Protein AF-A0A968SNF0-F1 (afdb_monomer)

Nearest PDB structures (foldseek):
  5fsh-assembly1_B  TM=5.916E-01  e=7.389E-05  Thermus thermophilus HB8
  8pe3-assembly1_A  TM=7.218E-01  e=6.470E-02  Streptococcus thermophilus
  8pe3-assembly1_B  TM=7.303E-01  e=1.126E-01  Streptococcus thermophilus
  5yjc-assembly1_B  TM=6.089E-01  e=1.454E-01  Staphylococcus epidermidis RP62A

Radius of gyration: 22.67 Å; Cα contacts (8 Å, |Δi|>4): 352; chains: 1; bounding box: 52×37×85 Å

Foldseek 3Di:
DDPPDPCLVVVLCCCVVPVLLVCLLLLNLVSNLVSLVVNQVDPDDDPVSNVLSVLSNLQSQLSVCLLVPVLVSNLVSLVVLCVAPVSVLQNLLSLQLLVLVCLQDVPRDNPSHDHALSLSVLVSLLLSLVSCVSVVVNLSSLVSLQVSLQVLLQSLCCVPQVAHQFAGDLVSADPVCSVVQCVCQDPVRGGHADNLRSLVSQLVDPPRPLNVLCVVQVVLQVVLVVLNCCPPVHPHPDRRGSCNCPVRSCVRRVVSSVVVCCVSQPPVRDDPNDRRDSGSVSSVD

Solvent-accessible surface area (backbone atoms only — not comparable to full-atom values): 15678 Å² total; per-residue (Å²): 134,83,80,76,72,75,62,62,58,60,52,51,48,46,40,63,74,47,53,36,40,59,32,26,55,59,70,32,26,64,60,34,44,58,55,46,54,58,58,68,70,47,86,71,69,54,75,66,54,52,50,53,52,49,52,52,42,36,47,32,50,11,50,39,31,40,78,72,70,35,56,65,62,13,44,69,43,39,58,87,47,46,85,31,57,61,46,33,55,50,49,58,48,50,22,17,25,37,28,26,44,30,77,75,35,87,85,50,90,33,86,82,29,36,94,66,93,47,53,42,46,34,52,52,33,42,50,52,15,49,53,27,43,75,64,69,38,32,58,62,12,51,54,30,43,52,50,24,57,40,45,48,43,44,45,50,36,32,76,76,60,69,37,42,45,78,47,46,58,58,83,70,44,59,80,88,50,33,79,74,50,60,80,54,44,43,99,89,70,37,28,64,48,56,60,71,54,43,47,54,54,35,55,69,43,85,88,36,67,63,14,54,54,42,68,78,40,44,70,60,53,60,58,56,47,51,64,52,43,39,12,61,95,61,75,38,75,45,80,57,47,68,61,56,40,65,69,42,42,41,66,41,55,53,44,49,51,52,53,43,50,41,71,74,56,33,85,89,66,57,75,81,80,76,70,82,78,40,54,70,74,60,74,80,88

Secondary structure (DSSP, 8-state):
------SHHHHHHHIIIIIHHHHHHTT-HHHHHHHHHHHHH---S-HHHHHHHHHHHHHHHHHHHHHTT-HHHHHHHHGGGTTSHHHHHHHHHHHHHHHHHHHH-TTS--TT-----S-HHHHHHHHHHHHHHHTT-HHHHHHHHHHHHHHHHHHHHHHHH---TTS--GGGS-TTTHHHHGGG--TTS-----HHHHHHHHTTSTT-HHHHHHHHHHHHHHHHHHHHHTSTTTTS-PPPPHHIIIIIIIIIIIHHHHHHHHHHH-TTT----PPPPS-GGGGG-

Sequence (285 aa):
MTEQASVAPVVMQRVMEQDIPAVVADYNYTAALQKLRQLRVSQDGSPEMRNKIRQIFDLCSAFDAWDRFDHLEAWEALRPWMKIGLVSSLGRFLKRVINSRGLLDSTFESAEGSKGHGYEIVQDLLLNAQRRAHQQRYDDAVGRAYRALELLAQVRLNQRYGIKTGDVDIALLPETLRPQYEPHRSPNGKIELPLLRSYQLLTQFEGDPLGQLFQSRESLIKNSLQIRNASLFAHGFRPISRPDFEQTIETTWIRFIQDALTELVGSSQAPEAPQLPTQPDEWFL

pLDDT: mean 92.61, std 9.87, range [38.69, 98.62]

Structure (mmCIF, N/CA/C/O backbone):
data_AF-A0A968SNF0-F1
#
_entry.id   AF-A0A968SNF0-F1
#
loop_
_atom_site.group_PDB
_atom_site.id
_atom_site.type_symbol
_atom_site.label_atom_id
_atom_site.label_alt_id
_atom_site.label_comp_id
_atom_site.label_asym_id
_atom_site.label_entity_id
_atom_site.label_seq_id
_atom_site.pdbx_PDB_ins_code
_atom_site.Cartn_x
_atom_site.Cartn_y
_atom_site.Cartn_z
_atom_site.occupancy
_atom_site.B_iso_or_equiv
_atom_site.auth_seq_id
_atom_site.auth_comp_id
_atom_site.auth_asym_id
_atom_site.auth_atom_id
_atom_site.pdbx_PDB_model_num
ATOM 1 N N . MET A 1 1 ? 25.807 -3.522 -54.969 1.00 38.69 1 MET A N 1
ATOM 2 C CA . MET A 1 1 ? 24.954 -4.256 -54.016 1.00 38.69 1 MET A CA 1
ATOM 3 C C . MET A 1 1 ? 24.973 -3.470 -52.725 1.00 38.69 1 MET A C 1
ATOM 5 O O . MET A 1 1 ? 26.013 -3.400 -52.091 1.00 38.69 1 MET A O 1
ATOM 9 N N . THR A 1 2 ? 23.892 -2.765 -52.423 1.00 40.34 2 THR A N 1
ATOM 10 C CA . THR A 1 2 ? 23.711 -2.066 -51.150 1.00 40.34 2 THR A CA 1
ATOM 11 C C . THR A 1 2 ? 23.423 -3.128 -50.095 1.00 40.34 2 THR A C 1
ATOM 13 O O . THR A 1 2 ? 22.387 -3.785 -50.166 1.00 40.34 2 THR A O 1
ATOM 16 N N . GLU A 1 3 ? 24.354 -3.347 -49.164 1.00 44.06 3 GLU A N 1
ATOM 17 C CA . GLU A 1 3 ? 24.076 -4.091 -47.935 1.00 44.06 3 GLU A CA 1
ATOM 18 C C . GLU A 1 3 ? 22.897 -3.405 -47.238 1.00 44.06 3 GLU A C 1
ATOM 20 O O . GLU A 1 3 ? 23.017 -2.288 -46.735 1.00 44.06 3 GLU A O 1
ATOM 25 N N . GLN A 1 4 ? 21.728 -4.046 -47.244 1.00 44.34 4 GLN A N 1
ATOM 26 C CA . GLN A 1 4 ? 20.679 -3.695 -46.300 1.00 44.34 4 GLN A CA 1
ATOM 27 C C . GLN A 1 4 ? 21.207 -4.068 -44.918 1.00 44.34 4 GLN A C 1
ATOM 29 O O . GLN A 1 4 ? 21.199 -5.238 -44.537 1.00 44.34 4 GLN A O 1
ATOM 34 N N . ALA A 1 5 ? 21.709 -3.074 -44.186 1.00 52.94 5 ALA A N 1
ATOM 35 C CA . ALA A 1 5 ? 21.996 -3.227 -42.771 1.00 52.94 5 ALA A CA 1
ATOM 36 C C . ALA A 1 5 ? 20.736 -3.781 -42.087 1.00 52.94 5 ALA A C 1
ATOM 38 O O . ALA A 1 5 ? 19.642 -3.234 -42.258 1.00 52.94 5 ALA A O 1
ATOM 39 N N . SER A 1 6 ? 20.880 -4.889 -41.355 1.00 62.62 6 SER A N 1
ATOM 40 C CA . SER A 1 6 ? 19.782 -5.442 -40.562 1.00 62.62 6 SER A CA 1
ATOM 41 C C . SER A 1 6 ? 19.239 -4.337 -39.656 1.00 62.62 6 SER A C 1
ATOM 43 O O . SER A 1 6 ? 19.993 -3.700 -38.926 1.00 62.62 6 SER A O 1
ATOM 45 N N . VAL A 1 7 ? 17.935 -4.073 -39.730 1.00 63.47 7 VAL A N 1
ATOM 46 C CA . VAL A 1 7 ? 17.265 -3.025 -38.940 1.00 63.47 7 VAL A CA 1
ATOM 47 C C . VAL A 1 7 ? 17.077 -3.477 -37.480 1.00 63.47 7 VAL A C 1
ATOM 49 O O . VAL A 1 7 ? 16.836 -2.659 -36.592 1.00 63.47 7 VAL A O 1
ATOM 52 N N . ALA A 1 8 ? 17.242 -4.776 -37.204 1.00 74.00 8 ALA A N 1
ATOM 53 C CA . ALA A 1 8 ? 16.991 -5.382 -35.900 1.00 74.00 8 ALA A CA 1
ATOM 54 C C . ALA A 1 8 ? 17.873 -4.835 -34.754 1.00 74.00 8 ALA A C 1
ATOM 56 O O . ALA A 1 8 ? 17.314 -4.518 -33.703 1.00 74.00 8 ALA A O 1
ATOM 57 N N . PRO A 1 9 ? 19.197 -4.618 -34.916 1.00 76.69 9 PRO A N 1
ATOM 58 C CA . PRO A 1 9 ? 20.033 -4.023 -33.870 1.00 76.69 9 PRO A CA 1
ATOM 59 C C . PRO A 1 9 ? 19.639 -2.580 -33.531 1.00 76.69 9 PRO A C 1
ATOM 61 O O . PRO A 1 9 ? 19.633 -2.209 -32.361 1.00 76.69 9 PRO A O 1
ATOM 64 N N . VAL A 1 10 ? 19.250 -1.781 -34.532 1.00 80.88 10 VAL A N 1
ATOM 65 C CA . VAL A 1 10 ? 18.817 -0.384 -34.337 1.00 80.88 10 VAL A CA 1
ATOM 66 C C . VAL A 1 10 ? 17.480 -0.327 -33.597 1.00 80.88 10 VAL A C 1
ATOM 68 O O . VAL A 1 10 ? 17.306 0.473 -32.680 1.00 80.88 10 VAL A O 1
ATOM 71 N N . VAL A 1 11 ? 16.536 -1.203 -33.956 1.00 83.75 11 VAL A N 1
ATOM 72 C CA . VAL A 1 11 ? 15.249 -1.327 -33.253 1.00 83.75 11 VAL A CA 1
ATOM 73 C C . VAL A 1 11 ? 15.461 -1.788 -31.814 1.00 83.75 11 VAL A C 1
ATOM 75 O O . VAL A 1 11 ? 14.886 -1.203 -30.900 1.00 83.75 11 VAL A O 1
ATOM 78 N N . MET A 1 12 ? 16.315 -2.791 -31.598 1.00 86.06 12 MET A N 1
ATOM 79 C CA . MET A 1 12 ? 16.654 -3.279 -30.263 1.00 86.06 12 MET A CA 1
ATOM 80 C C . MET A 1 12 ? 17.261 -2.172 -29.397 1.00 86.06 12 MET A C 1
ATOM 82 O O . MET A 1 12 ? 16.803 -1.963 -28.276 1.00 86.06 12 MET A O 1
ATOM 86 N N . GLN A 1 13 ? 18.234 -1.426 -29.925 1.00 86.69 13 GLN A N 1
ATOM 87 C CA . GLN A 1 13 ? 18.850 -0.309 -29.214 1.00 86.69 13 GLN A CA 1
ATOM 88 C C . GLN A 1 13 ? 17.815 0.758 -28.844 1.00 86.69 13 GLN A C 1
ATOM 90 O O . GLN A 1 13 ? 17.716 1.137 -27.680 1.00 86.69 13 GLN A O 1
ATOM 95 N N . ARG A 1 14 ? 16.974 1.171 -29.800 1.00 90.19 14 ARG A N 1
ATOM 96 C CA . ARG A 1 14 ? 15.906 2.147 -29.555 1.00 90.19 14 ARG A CA 1
ATOM 97 C C . ARG A 1 14 ? 14.950 1.695 -28.453 1.00 90.19 14 ARG A C 1
ATOM 99 O O . ARG A 1 14 ? 14.621 2.484 -27.573 1.00 90.19 14 ARG A O 1
ATOM 106 N N . VAL A 1 15 ? 14.499 0.440 -28.488 1.00 91.75 15 VAL A N 1
ATOM 107 C CA . VAL A 1 15 ? 13.591 -0.080 -27.457 1.00 91.75 15 VAL A CA 1
ATOM 108 C C . VAL A 1 15 ? 14.261 -0.027 -26.083 1.00 91.75 15 VAL A C 1
ATOM 110 O O . VAL A 1 15 ? 13.641 0.419 -25.122 1.00 91.75 15 VAL A O 1
ATOM 113 N N . MET A 1 16 ? 15.526 -0.435 -25.990 1.00 91.06 16 MET A N 1
ATOM 114 C CA . MET A 1 16 ? 16.255 -0.484 -24.721 1.00 91.06 16 MET A CA 1
ATOM 115 C C . MET A 1 16 ? 16.596 0.899 -24.156 1.00 91.06 16 MET A C 1
ATOM 117 O O . MET A 1 16 ? 16.549 1.070 -22.942 1.00 91.06 16 MET A O 1
ATOM 121 N N . GLU A 1 17 ? 16.934 1.868 -25.006 1.00 91.44 17 GLU A N 1
ATOM 122 C CA . GLU A 1 17 ? 17.391 3.202 -24.586 1.00 91.44 17 GLU A CA 1
ATOM 123 C C . GLU A 1 17 ? 16.259 4.230 -24.465 1.00 91.44 17 GLU A C 1
ATOM 125 O O . GLU A 1 17 ? 16.419 5.227 -23.769 1.00 91.44 17 GLU A O 1
ATOM 130 N N . GLN A 1 18 ? 15.120 4.017 -25.132 1.00 92.12 18 GLN A N 1
ATOM 131 C CA . GLN A 1 18 ? 14.017 4.987 -25.155 1.00 92.12 18 GLN A CA 1
ATOM 132 C C . GLN A 1 18 ? 12.725 4.389 -24.609 1.00 92.12 18 GLN A C 1
ATOM 134 O O . GLN A 1 18 ? 12.170 4.890 -23.631 1.00 92.12 18 GLN A O 1
ATOM 139 N N . ASP A 1 19 ? 12.243 3.306 -25.219 1.00 94.50 19 ASP A N 1
ATOM 140 C CA . ASP A 1 19 ? 10.904 2.805 -24.921 1.00 94.50 19 ASP A CA 1
ATOM 141 C C . ASP A 1 19 ? 10.798 2.202 -23.516 1.00 94.50 19 ASP A C 1
ATOM 143 O O . ASP A 1 19 ? 9.805 2.440 -22.830 1.00 94.50 19 ASP A O 1
ATOM 147 N N . ILE A 1 20 ? 11.784 1.396 -23.098 1.00 95.50 20 ILE A N 1
ATOM 148 C CA . ILE A 1 20 ? 11.790 0.767 -21.772 1.00 95.50 20 ILE A CA 1
ATOM 149 C C . ILE A 1 20 ? 11.912 1.821 -20.663 1.00 95.50 20 ILE A C 1
ATOM 151 O O . ILE A 1 20 ? 11.047 1.813 -19.785 1.00 95.50 20 ILE A O 1
ATOM 155 N N . PRO A 1 21 ? 12.883 2.759 -20.690 1.00 95.44 21 PRO A N 1
ATOM 156 C CA . PRO A 1 21 ? 12.933 3.839 -19.707 1.00 95.44 21 PRO A CA 1
ATOM 157 C C . PRO A 1 21 ? 11.641 4.654 -19.642 1.00 95.44 21 PRO A C 1
ATOM 159 O O . PRO A 1 21 ? 11.164 4.925 -18.546 1.00 95.44 21 PRO A O 1
ATOM 162 N N . ALA A 1 22 ? 11.028 4.976 -20.788 1.00 95.62 22 ALA A N 1
ATOM 163 C CA . ALA A 1 22 ? 9.797 5.764 -20.824 1.00 95.62 22 ALA A CA 1
ATOM 164 C C . ALA A 1 22 ? 8.636 5.088 -20.079 1.00 95.62 22 ALA A C 1
ATOM 166 O O . ALA A 1 22 ? 7.955 5.731 -19.287 1.00 95.62 22 ALA A O 1
ATOM 167 N N . VAL A 1 23 ? 8.412 3.786 -20.291 1.00 96.31 23 VAL A N 1
ATOM 168 C CA . VAL A 1 23 ? 7.314 3.081 -19.605 1.00 96.31 23 VAL A CA 1
ATOM 169 C C . VAL A 1 23 ? 7.653 2.736 -18.152 1.00 96.31 23 VAL A C 1
ATOM 171 O O . VAL A 1 23 ? 6.757 2.703 -17.310 1.00 96.31 23 VAL A O 1
ATOM 174 N N . VAL A 1 24 ? 8.930 2.501 -17.831 1.00 96.31 24 VAL A N 1
ATOM 175 C CA . VAL A 1 24 ? 9.385 2.250 -16.453 1.00 96.31 24 VAL A CA 1
ATOM 176 C C . VAL A 1 24 ? 9.289 3.515 -15.597 1.00 96.31 24 VAL A C 1
ATOM 178 O O . VAL A 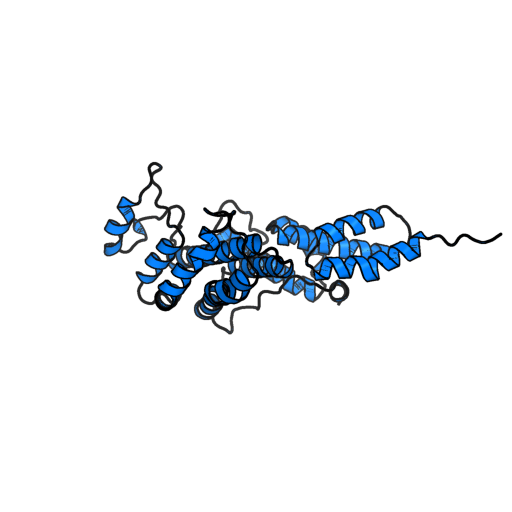1 24 ? 8.912 3.411 -14.430 1.00 96.31 24 VAL A O 1
ATOM 181 N N . ALA A 1 25 ? 9.530 4.697 -16.175 1.00 96.25 25 ALA A N 1
ATOM 182 C CA . ALA A 1 25 ? 9.350 5.979 -15.494 1.00 96.25 25 ALA A CA 1
ATOM 183 C C . ALA A 1 25 ? 7.920 6.167 -14.953 1.00 96.25 25 ALA A C 1
ATOM 185 O O . ALA A 1 25 ? 7.731 6.752 -13.891 1.00 96.25 25 ALA A O 1
ATOM 186 N N . ASP A 1 26 ? 6.929 5.585 -15.634 1.00 96.38 26 ASP A N 1
ATOM 187 C CA . ASP A 1 26 ? 5.519 5.601 -15.240 1.00 96.38 26 ASP A CA 1
ATOM 188 C C . ASP A 1 26 ? 5.088 4.383 -14.401 1.00 96.38 26 ASP A C 1
ATOM 190 O O . ASP A 1 26 ? 3.889 4.152 -14.223 1.00 96.38 26 ASP A O 1
ATOM 194 N N . TYR A 1 27 ? 6.022 3.572 -13.890 1.00 97.31 27 TYR A N 1
ATOM 195 C CA . TYR A 1 27 ? 5.736 2.296 -13.211 1.00 97.31 27 TYR A CA 1
ATOM 196 C C . TYR A 1 27 ? 4.938 1.301 -14.074 1.00 97.31 27 TYR A C 1
ATOM 198 O O . TYR A 1 27 ? 4.216 0.445 -13.558 1.00 97.31 27 TYR A O 1
ATOM 206 N N . ASN A 1 28 ? 5.013 1.406 -15.403 1.00 96.62 28 ASN A N 1
ATOM 207 C CA . ASN A 1 28 ? 4.292 0.530 -16.322 1.00 96.62 28 ASN A CA 1
ATOM 208 C C . ASN A 1 28 ? 5.153 -0.679 -16.716 1.00 96.62 28 ASN A C 1
ATOM 210 O O . ASN A 1 28 ? 5.553 -0.864 -17.8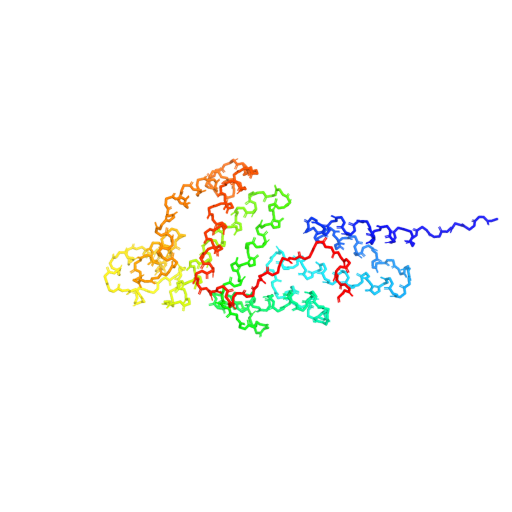72 1.00 96.62 28 ASN A O 1
ATOM 214 N N . TYR A 1 29 ? 5.438 -1.521 -15.721 1.00 96.31 29 TYR A N 1
ATOM 215 C CA . TYR A 1 29 ? 6.247 -2.729 -15.890 1.00 96.31 29 TYR A CA 1
ATOM 216 C C . TYR A 1 29 ? 5.596 -3.733 -16.849 1.00 96.31 29 TYR A C 1
ATOM 218 O O . TYR A 1 29 ? 6.297 -4.371 -17.633 1.00 96.31 29 TYR A O 1
ATOM 226 N N . THR A 1 30 ? 4.261 -3.806 -16.896 1.00 95.50 30 THR A N 1
ATOM 227 C CA . THR A 1 30 ? 3.542 -4.645 -17.864 1.00 95.50 30 THR A CA 1
ATOM 228 C C . THR A 1 30 ? 3.869 -4.257 -19.314 1.00 95.50 30 THR A C 1
ATOM 230 O O . THR A 1 30 ? 4.139 -5.133 -20.141 1.00 95.50 30 THR A O 1
ATOM 233 N N . ALA A 1 31 ? 3.895 -2.958 -19.641 1.00 96.31 31 ALA A N 1
ATOM 234 C CA . ALA A 1 31 ? 4.267 -2.490 -20.979 1.00 96.31 31 ALA A CA 1
ATOM 235 C C . ALA A 1 31 ? 5.749 -2.756 -21.292 1.00 96.31 31 ALA A C 1
ATOM 237 O O . ALA A 1 31 ? 6.075 -3.162 -22.413 1.00 96.31 31 ALA A O 1
ATOM 238 N N . ALA A 1 32 ? 6.640 -2.598 -20.305 1.00 96.19 32 ALA A N 1
ATOM 239 C CA . ALA A 1 32 ? 8.049 -2.969 -20.453 1.00 96.19 32 ALA A CA 1
ATOM 240 C C . ALA A 1 32 ? 8.193 -4.459 -20.797 1.00 96.19 32 ALA A C 1
ATOM 242 O O . ALA A 1 32 ? 8.881 -4.820 -21.753 1.00 96.19 32 ALA A O 1
ATOM 243 N N . LEU A 1 33 ? 7.485 -5.332 -20.074 1.00 96.00 33 LEU A N 1
ATOM 244 C CA . LEU A 1 33 ? 7.504 -6.777 -20.297 1.00 96.00 33 LEU A CA 1
ATOM 245 C C . LEU A 1 33 ? 7.019 -7.159 -21.695 1.00 96.00 33 LEU A C 1
ATOM 247 O O . LEU A 1 33 ? 7.630 -8.017 -22.330 1.00 96.00 33 LEU A O 1
ATOM 251 N N . GLN A 1 34 ? 5.961 -6.526 -22.207 1.00 94.88 34 GLN A N 1
ATOM 252 C CA . GLN A 1 34 ? 5.479 -6.784 -23.569 1.00 94.88 34 GLN A CA 1
ATOM 253 C C . GLN A 1 34 ? 6.559 -6.496 -24.620 1.00 94.88 34 GLN A C 1
ATOM 255 O O . GLN A 1 34 ? 6.795 -7.329 -25.497 1.00 94.88 34 GLN A O 1
ATOM 260 N N . LYS A 1 35 ? 7.264 -5.365 -24.495 1.00 93.81 35 LYS A N 1
ATOM 261 C CA . LYS A 1 35 ? 8.370 -4.991 -25.391 1.00 93.81 35 LYS A CA 1
ATOM 262 C C . LYS A 1 35 ? 9.563 -5.944 -25.255 1.00 93.81 35 LYS A C 1
ATOM 264 O O . LYS A 1 35 ? 10.085 -6.434 -26.253 1.00 93.81 35 LYS A O 1
ATOM 269 N N . LEU A 1 36 ? 9.955 -6.287 -24.027 1.00 93.06 36 LEU A N 1
ATOM 270 C CA . LEU A 1 36 ? 11.084 -7.190 -23.764 1.00 93.06 36 LEU A CA 1
ATOM 271 C C . LEU A 1 36 ? 10.825 -8.619 -24.261 1.00 93.06 36 LEU A C 1
ATOM 273 O O . LEU A 1 36 ? 11.751 -9.274 -24.735 1.00 93.06 36 LEU A O 1
ATOM 277 N N . ARG A 1 37 ? 9.576 -9.111 -24.214 1.00 91.88 37 ARG A N 1
ATOM 278 C CA . ARG A 1 37 ? 9.214 -10.419 -24.798 1.00 91.88 37 ARG A CA 1
ATOM 279 C C . ARG A 1 37 ? 9.484 -10.460 -26.296 1.00 91.88 37 ARG A C 1
ATOM 281 O O . ARG A 1 37 ? 10.016 -11.456 -26.772 1.00 91.88 37 ARG A O 1
ATOM 288 N N . GLN A 1 38 ? 9.172 -9.383 -27.017 1.00 87.38 38 GLN A N 1
ATOM 289 C CA . GLN A 1 38 ? 9.437 -9.293 -28.455 1.00 87.38 38 GLN A CA 1
ATOM 290 C C . GLN A 1 38 ? 10.945 -9.344 -28.740 1.00 87.38 38 GLN A C 1
ATOM 292 O O . GLN A 1 38 ? 11.378 -10.115 -29.594 1.00 87.38 38 GLN A O 1
ATOM 297 N N . LEU A 1 39 ? 11.751 -8.616 -27.958 1.00 87.00 39 LEU A N 1
ATOM 298 C CA . LEU A 1 39 ? 13.213 -8.615 -28.099 1.00 87.00 39 LEU A CA 1
ATOM 299 C C . LEU A 1 39 ? 13.874 -9.953 -27.740 1.00 87.00 39 LEU A C 1
ATOM 301 O O . LEU A 1 39 ? 14.920 -10.287 -28.285 1.00 87.00 39 LEU A O 1
ATOM 305 N N . ARG A 1 40 ? 13.290 -10.737 -26.827 1.00 81.69 40 ARG A N 1
ATOM 306 C CA . ARG A 1 40 ? 13.823 -12.060 -26.454 1.00 81.69 40 ARG A CA 1
ATOM 307 C C . ARG A 1 40 ? 13.595 -13.128 -27.522 1.00 81.69 40 ARG A C 1
ATOM 309 O O . ARG A 1 40 ? 14.299 -14.134 -27.513 1.00 81.69 40 ARG A O 1
ATOM 316 N N . VAL A 1 41 ? 12.606 -12.937 -28.398 1.00 77.75 41 VAL A N 1
ATOM 317 C CA . VAL A 1 41 ? 12.338 -13.847 -29.523 1.00 77.75 41 VAL A CA 1
ATOM 318 C C . VAL A 1 41 ? 13.359 -13.636 -30.643 1.00 77.75 41 VAL A C 1
ATOM 320 O O . VAL A 1 41 ? 13.776 -14.610 -31.269 1.00 77.75 41 VAL A O 1
ATOM 323 N N . SER A 1 42 ? 13.817 -12.401 -30.870 1.00 71.12 42 SER A N 1
ATOM 324 C CA . SER A 1 42 ? 14.913 -12.139 -31.805 1.00 71.12 42 SER A CA 1
ATOM 325 C C . SER A 1 42 ? 16.241 -12.604 -31.201 1.00 71.12 42 SER A C 1
ATOM 327 O O . SER A 1 42 ? 16.653 -12.114 -30.155 1.00 71.12 42 SER A O 1
ATOM 329 N N . GLN A 1 43 ? 16.942 -13.531 -31.860 1.00 69.69 43 GLN A N 1
ATOM 330 C CA . GLN A 1 43 ? 18.300 -13.961 -31.468 1.00 69.69 43 GLN A CA 1
ATOM 331 C C . GLN A 1 43 ? 19.381 -12.906 -31.787 1.00 69.69 43 GLN A C 1
ATOM 333 O O . GLN A 1 43 ? 20.573 -13.142 -31.576 1.00 69.69 43 GLN A O 1
ATOM 338 N N . ASP A 1 44 ? 18.961 -11.745 -32.284 1.00 72.62 44 ASP A N 1
ATOM 339 C CA . ASP A 1 44 ? 19.807 -10.623 -32.663 1.00 72.62 44 ASP A CA 1
ATOM 340 C C . ASP A 1 44 ? 20.510 -9.979 -31.452 1.00 72.62 44 ASP A C 1
ATOM 342 O O . ASP A 1 44 ? 20.088 -10.103 -30.300 1.00 72.62 44 ASP A O 1
ATOM 346 N N . GLY A 1 45 ? 21.613 -9.277 -31.720 1.00 77.19 45 GLY A N 1
ATOM 347 C CA . GLY A 1 45 ? 22.394 -8.548 -30.716 1.00 77.19 45 GLY A CA 1
ATOM 348 C C . GLY A 1 45 ? 23.589 -9.323 -30.151 1.00 77.19 45 GLY A C 1
ATOM 349 O O . GLY A 1 45 ? 23.814 -10.500 -30.443 1.00 77.19 45 GLY A O 1
ATOM 350 N N . SER A 1 46 ? 24.405 -8.641 -29.347 1.00 85.69 46 SER A N 1
ATOM 351 C CA . SER A 1 46 ? 25.572 -9.246 -28.696 1.00 85.69 46 SER A CA 1
ATOM 352 C C . SER A 1 46 ? 25.167 -10.078 -27.462 1.00 85.69 46 SER A C 1
ATOM 354 O O . SER A 1 46 ? 24.073 -9.883 -26.916 1.00 85.69 46 SER A O 1
ATOM 356 N N . PRO A 1 47 ? 26.016 -11.010 -26.985 1.00 87.50 47 PRO A N 1
ATOM 357 C CA . PRO A 1 47 ? 25.789 -11.716 -25.720 1.00 87.50 47 PRO A CA 1
ATOM 358 C C . PRO A 1 47 ? 25.516 -10.777 -24.536 1.00 87.50 47 PRO A C 1
ATOM 360 O O . PRO A 1 47 ? 24.641 -11.062 -23.718 1.00 87.50 47 PRO A O 1
ATOM 363 N N . GLU A 1 48 ? 26.209 -9.641 -24.481 1.00 88.62 48 GLU A N 1
ATOM 364 C CA . GLU A 1 48 ? 26.069 -8.619 -23.441 1.00 88.62 48 GLU A CA 1
ATOM 365 C C . GLU A 1 48 ? 24.684 -7.971 -23.501 1.00 88.62 48 GLU A C 1
ATOM 367 O O . GLU A 1 48 ? 24.003 -7.875 -22.479 1.00 88.62 48 GLU A O 1
ATOM 372 N N . MET A 1 49 ? 24.221 -7.601 -24.701 1.00 87.25 49 MET A N 1
ATOM 373 C CA . MET A 1 49 ? 22.885 -7.035 -24.897 1.00 87.25 49 MET A CA 1
ATOM 374 C C . MET A 1 49 ? 21.791 -8.037 -24.512 1.00 87.25 49 MET A C 1
ATOM 376 O O . MET A 1 49 ? 20.855 -7.691 -23.792 1.00 87.25 49 MET A O 1
ATOM 380 N N . ARG A 1 50 ? 21.927 -9.308 -24.913 1.00 87.81 50 ARG A N 1
ATOM 381 C CA . ARG A 1 50 ? 20.978 -10.362 -24.518 1.00 87.81 50 ARG A CA 1
ATOM 382 C C . ARG A 1 50 ? 20.937 -10.564 -23.004 1.00 87.81 50 ARG A C 1
ATOM 384 O O . ARG A 1 50 ? 19.860 -10.787 -22.450 1.00 87.81 50 ARG A O 1
ATOM 391 N N . ASN A 1 51 ? 22.084 -10.476 -22.328 1.00 89.00 51 ASN A N 1
ATOM 392 C CA . ASN A 1 51 ? 22.136 -10.545 -20.870 1.00 89.00 51 ASN A CA 1
ATOM 393 C C . ASN A 1 51 ? 21.462 -9.324 -20.222 1.00 89.00 51 ASN A C 1
ATOM 395 O O . ASN A 1 51 ? 20.663 -9.495 -19.303 1.00 89.00 51 ASN A O 1
ATOM 399 N N . LYS A 1 52 ? 21.697 -8.116 -20.757 1.00 89.81 52 LYS A N 1
ATOM 400 C CA . LYS A 1 52 ? 21.036 -6.876 -20.317 1.00 89.81 52 LYS A CA 1
ATOM 401 C C . LYS A 1 52 ? 19.510 -6.973 -20.443 1.00 89.81 52 LYS A C 1
ATOM 403 O O . LYS A 1 52 ? 18.791 -6.666 -19.496 1.00 89.81 52 LYS A O 1
ATOM 408 N N . ILE A 1 53 ? 19.014 -7.462 -21.583 1.00 91.62 53 ILE A N 1
ATOM 409 C CA . ILE A 1 53 ? 17.581 -7.692 -21.831 1.00 91.62 53 ILE A CA 1
ATOM 410 C C . ILE A 1 53 ? 17.002 -8.694 -20.830 1.00 91.62 53 ILE A C 1
ATOM 412 O O . ILE A 1 53 ? 15.926 -8.454 -20.288 1.00 91.62 53 ILE A O 1
ATOM 416 N N . ARG A 1 54 ? 17.700 -9.809 -20.571 1.00 91.44 54 ARG A N 1
ATOM 417 C CA . ARG A 1 54 ? 17.262 -10.817 -19.592 1.00 91.44 54 ARG A CA 1
ATOM 418 C C . ARG A 1 54 ? 17.133 -10.216 -18.194 1.00 91.44 54 ARG A C 1
ATOM 420 O O . ARG A 1 54 ? 16.099 -10.391 -17.567 1.00 91.44 54 ARG A O 1
ATOM 427 N N . GLN A 1 55 ? 18.144 -9.477 -17.748 1.00 92.62 55 GLN A N 1
ATOM 428 C CA . GLN A 1 55 ? 18.137 -8.832 -16.438 1.00 92.62 55 GLN A CA 1
ATOM 429 C C . GLN A 1 55 ? 16.973 -7.849 -16.286 1.00 92.62 55 GLN A C 1
ATOM 431 O O . GLN A 1 55 ? 16.223 -7.933 -15.318 1.00 92.62 55 GLN A O 1
ATOM 436 N N . ILE A 1 56 ? 16.774 -6.955 -17.260 1.00 94.38 56 ILE A N 1
ATOM 437 C CA . ILE A 1 56 ? 15.653 -6.002 -17.238 1.00 94.38 56 ILE A CA 1
ATOM 438 C C . ILE A 1 56 ? 14.318 -6.747 -17.269 1.00 94.38 56 ILE A C 1
ATOM 440 O O . ILE A 1 56 ? 13.391 -6.364 -16.564 1.00 94.38 56 ILE A O 1
ATOM 444 N N . PHE A 1 57 ? 14.207 -7.821 -18.051 1.00 94.94 57 PHE A N 1
ATOM 445 C CA . PHE A 1 57 ? 12.999 -8.639 -18.088 1.00 94.94 57 PHE A CA 1
ATOM 446 C C . PHE A 1 57 ? 12.676 -9.255 -16.723 1.00 94.94 57 PHE A C 1
ATOM 448 O O . PHE A 1 57 ? 11.529 -9.176 -16.283 1.00 94.94 57 PHE A O 1
ATOM 455 N N . ASP A 1 58 ? 13.661 -9.850 -16.053 1.00 95.62 58 ASP A N 1
ATOM 456 C CA . ASP A 1 58 ? 13.461 -10.497 -14.756 1.00 95.62 58 ASP A CA 1
ATOM 457 C C . ASP A 1 58 ? 13.093 -9.462 -13.678 1.00 95.62 58 ASP A C 1
ATOM 459 O O . ASP A 1 58 ? 12.143 -9.668 -12.924 1.00 95.62 58 ASP A O 1
ATOM 463 N N . LEU A 1 59 ? 13.760 -8.302 -13.664 1.00 96.88 59 LEU A N 1
ATOM 464 C CA . LEU A 1 59 ? 13.454 -7.211 -12.731 1.00 96.88 59 LEU A CA 1
ATOM 465 C C . LEU A 1 59 ? 12.080 -6.582 -12.993 1.00 96.88 59 LEU A C 1
ATOM 467 O O . LEU A 1 59 ? 11.303 -6.414 -12.058 1.00 96.88 59 LEU A O 1
ATOM 471 N N . CYS A 1 60 ? 11.718 -6.314 -14.252 1.00 97.31 60 CYS A N 1
ATOM 472 C CA . CYS A 1 60 ? 10.362 -5.880 -14.598 1.00 97.31 60 CYS A CA 1
ATOM 473 C C . CYS A 1 60 ? 9.310 -6.923 -14.202 1.00 97.31 60 CYS A C 1
ATOM 475 O O . CYS A 1 60 ? 8.216 -6.541 -13.801 1.00 97.31 60 CYS A O 1
ATOM 477 N N . SER A 1 61 ? 9.620 -8.221 -14.295 1.00 97.81 61 SER A N 1
ATOM 478 C CA . SER A 1 61 ? 8.703 -9.290 -13.873 1.00 97.81 61 SER A CA 1
ATOM 479 C C . SER A 1 61 ? 8.506 -9.262 -12.359 1.00 97.81 61 SER A C 1
ATOM 481 O O . SER A 1 61 ? 7.372 -9.320 -11.890 1.00 97.81 61 SER A O 1
ATOM 483 N N . ALA A 1 62 ? 9.594 -9.085 -11.601 1.00 98.31 62 ALA A N 1
ATOM 484 C CA . ALA A 1 62 ? 9.537 -8.927 -10.154 1.00 98.31 62 ALA A CA 1
ATOM 485 C C . ALA A 1 62 ? 8.707 -7.703 -9.743 1.00 98.31 62 ALA A C 1
ATOM 487 O O . ALA A 1 62 ? 7.846 -7.801 -8.871 1.00 98.31 62 ALA A O 1
ATOM 488 N N . PHE A 1 63 ? 8.942 -6.554 -10.381 1.00 98.19 63 PHE A N 1
ATOM 489 C CA . PHE A 1 63 ? 8.235 -5.315 -10.066 1.00 98.19 63 PHE A CA 1
ATOM 490 C C . PHE A 1 63 ? 6.766 -5.362 -10.480 1.00 98.19 63 PHE A C 1
ATOM 492 O O . PHE A 1 63 ? 5.932 -4.926 -9.698 1.00 98.19 63 PHE A O 1
ATOM 499 N N . ASP A 1 64 ? 6.426 -5.941 -11.636 1.00 98.19 64 ASP A N 1
ATOM 500 C CA . ASP A 1 64 ? 5.035 -6.161 -12.054 1.00 98.19 64 ASP A CA 1
ATOM 501 C C . ASP A 1 64 ? 4.279 -7.037 -11.046 1.00 98.19 64 ASP A C 1
ATOM 503 O O . ASP A 1 64 ? 3.217 -6.636 -10.571 1.00 98.19 64 ASP A O 1
ATOM 507 N N . ALA A 1 65 ? 4.861 -8.177 -10.651 1.00 98.56 65 ALA A N 1
ATOM 508 C CA . ALA A 1 65 ? 4.297 -9.071 -9.640 1.00 98.56 65 ALA A CA 1
ATOM 509 C C . ALA A 1 65 ? 4.111 -8.369 -8.285 1.00 98.56 65 ALA A C 1
ATOM 511 O O . ALA A 1 65 ? 3.044 -8.457 -7.668 1.00 98.56 65 ALA A O 1
ATOM 512 N N . TRP A 1 66 ? 5.108 -7.595 -7.852 1.00 98.38 66 TRP A N 1
ATOM 513 C CA . TRP A 1 66 ? 5.032 -6.820 -6.616 1.00 98.38 66 TRP A CA 1
ATOM 514 C C . TRP A 1 66 ? 3.921 -5.766 -6.692 1.00 98.38 66 TRP A C 1
ATOM 516 O O . TRP A 1 66 ? 3.132 -5.606 -5.763 1.00 98.38 66 TRP A O 1
ATOM 526 N N . ASP A 1 67 ? 3.784 -5.084 -7.827 1.00 97.44 67 ASP A N 1
ATOM 527 C CA . ASP A 1 67 ? 2.827 -3.995 -8.014 1.00 97.44 67 ASP A CA 1
ATOM 528 C C . ASP A 1 67 ? 1.351 -4.442 -8.004 1.00 97.44 67 ASP A C 1
ATOM 530 O O . ASP A 1 67 ? 0.439 -3.624 -7.820 1.00 97.44 67 ASP A O 1
ATOM 534 N N . ARG A 1 68 ? 1.127 -5.753 -8.144 1.00 97.00 68 ARG A N 1
ATOM 535 C CA . ARG A 1 68 ? -0.161 -6.443 -7.975 1.00 97.00 68 ARG A CA 1
ATOM 536 C C . ARG A 1 68 ? -0.231 -7.322 -6.714 1.00 97.00 68 ARG A C 1
ATOM 538 O O . ARG A 1 68 ? -1.135 -8.145 -6.605 1.00 97.00 68 ARG A O 1
ATOM 545 N N . PHE A 1 69 ? 0.671 -7.100 -5.753 1.00 97.62 69 PHE A N 1
ATOM 546 C CA . PHE A 1 69 ? 0.738 -7.745 -4.430 1.00 97.62 69 PHE A CA 1
ATOM 547 C C . PHE A 1 69 ? 1.016 -9.254 -4.435 1.00 97.62 69 PHE A C 1
ATOM 549 O O . PHE A 1 69 ? 0.748 -9.950 -3.447 1.00 97.62 69 PHE A O 1
ATOM 556 N N . ASP A 1 70 ? 1.581 -9.768 -5.523 1.00 98.06 70 ASP A N 1
ATOM 557 C CA . ASP A 1 70 ? 2.090 -11.132 -5.592 1.00 98.06 70 ASP A CA 1
ATOM 558 C C . ASP A 1 70 ? 3.521 -11.169 -5.051 1.00 98.06 70 ASP A C 1
ATOM 560 O O . ASP A 1 70 ? 4.510 -11.239 -5.781 1.00 98.06 70 ASP A O 1
ATOM 564 N N . HIS A 1 71 ? 3.634 -11.001 -3.730 1.00 98.38 71 HIS A N 1
ATOM 565 C CA . HIS A 1 71 ? 4.922 -10.823 -3.057 1.00 98.38 71 HIS A CA 1
ATOM 566 C C . HIS A 1 71 ? 5.841 -12.044 -3.192 1.00 98.38 71 HIS A C 1
ATOM 568 O O . HIS A 1 71 ? 7.060 -11.884 -3.158 1.00 98.38 71 HIS A O 1
ATOM 574 N N . LEU A 1 72 ? 5.274 -13.243 -3.361 1.00 98.19 72 LEU A N 1
ATOM 575 C CA . LEU A 1 72 ? 6.041 -14.475 -3.545 1.00 98.19 72 LEU A CA 1
ATOM 576 C C . LEU A 1 72 ? 6.606 -14.565 -4.961 1.00 98.19 72 LEU A C 1
ATOM 578 O O . LEU A 1 72 ? 7.810 -14.763 -5.109 1.00 98.19 72 LEU A O 1
ATOM 582 N N . GLU A 1 73 ? 5.791 -14.328 -5.994 1.00 98.19 73 GLU A N 1
ATOM 583 C CA . GLU A 1 73 ? 6.289 -14.274 -7.375 1.00 98.19 73 GLU A CA 1
ATOM 584 C C . GLU A 1 73 ? 7.318 -13.148 -7.555 1.00 98.19 73 GLU A C 1
ATOM 586 O O . GLU A 1 73 ? 8.361 -13.342 -8.187 1.00 98.19 73 GLU A O 1
ATOM 591 N N . ALA A 1 74 ? 7.080 -11.994 -6.925 1.00 98.44 74 ALA A N 1
ATOM 592 C CA . ALA A 1 74 ? 8.036 -10.896 -6.903 1.00 98.44 74 ALA A CA 1
ATOM 593 C C . ALA A 1 74 ? 9.385 -11.323 -6.308 1.00 98.44 74 ALA A C 1
ATOM 595 O O . ALA A 1 74 ? 10.433 -11.039 -6.888 1.00 98.44 74 ALA A O 1
ATOM 596 N N . TRP A 1 75 ? 9.376 -12.027 -5.170 1.00 98.19 75 TRP A N 1
ATOM 597 C CA . TRP A 1 75 ? 10.602 -12.496 -4.524 1.00 98.19 75 TRP A CA 1
ATOM 598 C C . TRP A 1 75 ? 11.346 -13.522 -5.379 1.00 98.19 75 TRP A C 1
ATOM 600 O O . TRP A 1 75 ? 12.562 -13.417 -5.538 1.00 98.19 75 TRP A O 1
ATOM 610 N N . GLU A 1 76 ? 10.627 -14.467 -5.979 1.00 97.62 76 GLU A N 1
ATOM 611 C CA . GLU A 1 76 ? 11.200 -15.496 -6.848 1.00 97.62 76 GLU A CA 1
ATOM 612 C C . GLU A 1 76 ? 11.935 -14.904 -8.059 1.00 97.62 76 GLU A C 1
ATOM 614 O O . GLU A 1 76 ? 13.029 -15.360 -8.403 1.00 97.62 76 GLU A O 1
ATOM 619 N N . ALA A 1 77 ? 11.385 -13.848 -8.663 1.00 96.88 77 ALA A N 1
ATOM 620 C CA . ALA A 1 77 ? 12.026 -13.138 -9.767 1.00 96.88 77 ALA A CA 1
ATOM 621 C C . ALA A 1 77 ? 13.174 -12.215 -9.306 1.00 96.88 77 ALA A C 1
ATOM 623 O O . ALA A 1 77 ? 14.166 -12.058 -10.019 1.00 96.88 77 ALA A O 1
ATOM 624 N N . LEU A 1 78 ? 13.077 -11.622 -8.109 1.00 96.75 78 LEU A N 1
ATOM 625 C CA . LEU A 1 78 ? 14.060 -10.666 -7.585 1.00 96.75 78 LEU A CA 1
ATOM 626 C C . LEU A 1 78 ? 15.298 -11.341 -6.969 1.00 96.75 78 LEU A C 1
ATOM 628 O O . LEU A 1 78 ? 16.412 -10.823 -7.084 1.00 96.75 78 LEU A O 1
ATOM 632 N N . ARG A 1 79 ? 15.134 -12.502 -6.318 1.00 96.62 79 ARG A N 1
ATOM 633 C CA . ARG A 1 79 ? 16.188 -13.168 -5.528 1.00 96.62 79 ARG A CA 1
ATOM 634 C C . ARG A 1 79 ? 17.506 -13.441 -6.273 1.00 96.62 79 ARG A C 1
ATOM 636 O O . ARG A 1 79 ? 18.550 -13.305 -5.628 1.00 96.62 79 ARG A O 1
ATOM 643 N N . PRO A 1 80 ? 17.545 -13.774 -7.585 1.00 96.44 80 PRO A N 1
ATOM 644 C CA . PRO A 1 80 ? 18.813 -14.026 -8.278 1.00 96.44 80 PRO A CA 1
ATOM 645 C C . PRO A 1 80 ? 19.682 -12.765 -8.395 1.00 96.44 80 PRO A C 1
ATOM 647 O O . PRO A 1 80 ? 20.899 -12.856 -8.554 1.00 96.44 80 PRO A O 1
ATOM 650 N N . TRP A 1 81 ? 19.060 -11.591 -8.276 1.00 95.88 81 TRP A N 1
ATOM 651 C CA . TRP A 1 81 ? 19.653 -10.279 -8.523 1.00 95.88 81 TRP A CA 1
ATOM 652 C C . TRP A 1 81 ? 20.088 -9.555 -7.240 1.00 95.88 81 TRP A C 1
ATOM 654 O O . TRP A 1 81 ? 20.576 -8.430 -7.297 1.00 95.88 81 TRP A O 1
ATOM 664 N N . MET A 1 82 ? 20.009 -10.213 -6.077 1.00 95.44 82 MET A N 1
ATOM 665 C CA . MET A 1 82 ? 20.323 -9.642 -4.753 1.00 95.44 82 MET A CA 1
ATOM 666 C C . MET A 1 82 ? 21.762 -9.131 -4.567 1.00 95.44 82 MET A C 1
ATOM 668 O O . MET A 1 82 ? 22.056 -8.502 -3.550 1.00 95.44 82 MET A O 1
ATOM 672 N N . LYS A 1 83 ? 22.667 -9.407 -5.516 1.00 93.44 83 LYS A N 1
ATOM 673 C CA . LYS A 1 83 ? 24.040 -8.875 -5.524 1.00 93.44 83 LYS A CA 1
ATOM 674 C C . LYS A 1 83 ? 24.113 -7.404 -5.954 1.00 93.44 83 LYS A C 1
ATOM 676 O O . LYS A 1 83 ? 25.106 -6.757 -5.649 1.00 93.44 83 LYS A O 1
ATOM 681 N N . ILE A 1 84 ? 23.092 -6.897 -6.645 1.00 92.31 84 ILE A N 1
ATOM 682 C CA . ILE A 1 84 ? 22.991 -5.495 -7.075 1.00 92.31 84 ILE A CA 1
ATOM 683 C C . ILE A 1 84 ? 22.549 -4.652 -5.876 1.00 92.31 84 ILE A C 1
ATOM 685 O O . ILE A 1 84 ? 21.636 -5.053 -5.148 1.00 92.31 84 ILE A O 1
ATOM 689 N N . GLY A 1 85 ? 23.187 -3.500 -5.645 1.00 90.88 85 GLY A N 1
ATOM 690 C CA . GLY A 1 85 ? 22.990 -2.707 -4.426 1.00 90.88 85 GLY A CA 1
ATOM 691 C C . GLY A 1 85 ? 21.537 -2.264 -4.236 1.00 90.88 85 GLY A C 1
ATOM 692 O O . GLY A 1 85 ? 20.942 -2.509 -3.179 1.00 90.88 85 GLY A O 1
ATOM 693 N N . LEU A 1 86 ? 20.950 -1.701 -5.296 1.00 91.38 86 LEU A N 1
ATOM 694 C CA . LEU A 1 86 ? 19.538 -1.312 -5.357 1.00 91.38 86 LEU A CA 1
ATOM 695 C C . LEU A 1 86 ? 18.598 -2.508 -5.139 1.00 91.38 86 LEU A C 1
ATOM 697 O O . LEU A 1 86 ? 17.657 -2.449 -4.352 1.00 91.38 86 LEU A O 1
ATOM 701 N N . VAL A 1 87 ? 18.856 -3.629 -5.811 1.00 94.75 87 VAL A N 1
ATOM 702 C CA . VAL A 1 87 ? 18.000 -4.819 -5.700 1.00 94.75 87 VAL A CA 1
ATOM 703 C C . VAL A 1 87 ? 18.078 -5.424 -4.300 1.00 94.75 87 VAL A C 1
ATOM 705 O O . VAL A 1 87 ? 17.074 -5.884 -3.763 1.00 94.75 87 VAL A O 1
ATOM 708 N N . SER A 1 88 ? 19.249 -5.382 -3.664 1.00 94.94 88 SER A N 1
ATOM 709 C CA . SER A 1 88 ? 19.446 -5.860 -2.298 1.00 94.94 88 SER A CA 1
ATOM 710 C C . SER A 1 88 ? 18.588 -5.097 -1.287 1.00 94.94 88 SER A C 1
ATOM 712 O O . SER A 1 88 ? 18.028 -5.711 -0.374 1.00 94.94 88 SER A O 1
ATOM 714 N N . SER A 1 89 ? 18.479 -3.768 -1.418 1.00 94.12 89 SER A N 1
ATOM 715 C CA . SER A 1 89 ? 17.646 -2.956 -0.522 1.00 94.12 89 SER A CA 1
ATOM 716 C C . SER A 1 89 ? 16.158 -3.242 -0.734 1.00 94.12 89 SER A C 1
ATOM 718 O O . SER A 1 89 ? 15.452 -3.501 0.246 1.00 94.12 89 SER A O 1
ATOM 720 N N . LEU A 1 90 ? 15.716 -3.309 -1.994 1.00 96.38 90 LEU A N 1
ATOM 721 C CA . LEU A 1 90 ? 14.356 -3.688 -2.384 1.00 96.38 90 LEU A CA 1
ATOM 722 C C . LEU A 1 90 ? 13.989 -5.085 -1.873 1.00 96.38 90 LEU A C 1
ATOM 724 O O . LEU A 1 90 ? 12.981 -5.250 -1.193 1.00 96.38 90 LEU A O 1
ATOM 728 N N . GLY A 1 91 ? 14.837 -6.085 -2.112 1.00 97.12 91 GLY A N 1
ATOM 729 C CA . GLY A 1 91 ? 14.594 -7.459 -1.681 1.00 97.12 91 GLY A CA 1
ATOM 730 C C . GLY A 1 91 ? 14.547 -7.601 -0.163 1.00 97.12 91 GLY A C 1
ATOM 731 O O . GLY A 1 91 ? 13.674 -8.284 0.364 1.00 97.12 91 GLY A O 1
ATOM 732 N N . ARG A 1 92 ? 15.410 -6.891 0.578 1.00 97.00 92 ARG A N 1
ATOM 733 C CA . ARG A 1 92 ? 15.324 -6.845 2.049 1.00 97.00 92 ARG A CA 1
ATOM 734 C C . ARG A 1 92 ? 14.002 -6.252 2.532 1.00 97.00 92 ARG A C 1
ATOM 736 O O . ARG A 1 92 ? 13.477 -6.727 3.535 1.00 97.00 92 ARG A O 1
ATOM 743 N N . PHE A 1 93 ? 13.478 -5.226 1.863 1.00 97.62 93 PHE A N 1
ATOM 744 C CA . PHE A 1 93 ? 12.164 -4.674 2.190 1.00 97.62 93 PHE A CA 1
ATOM 745 C C . PHE A 1 93 ? 11.036 -5.652 1.839 1.00 97.62 93 PHE A C 1
ATOM 747 O O . PHE A 1 93 ? 10.231 -5.958 2.716 1.00 97.62 93 PHE A O 1
ATOM 754 N N . LEU A 1 94 ? 11.038 -6.241 0.638 1.00 98.25 94 LEU A N 1
ATOM 755 C CA . LEU A 1 94 ? 10.046 -7.237 0.214 1.00 98.25 94 LEU A CA 1
ATOM 756 C C . LEU A 1 94 ? 9.960 -8.422 1.185 1.00 98.25 94 LEU A C 1
ATOM 758 O O . LEU A 1 94 ? 8.867 -8.834 1.562 1.00 98.25 94 LEU A O 1
ATOM 762 N N . LYS A 1 95 ? 11.094 -8.930 1.682 1.00 98.25 95 LYS A N 1
ATOM 763 C CA . LYS A 1 95 ? 11.093 -9.998 2.697 1.00 98.25 95 LYS A CA 1
ATOM 764 C C . LYS A 1 95 ? 10.421 -9.571 4.008 1.00 98.25 95 LYS A C 1
ATOM 766 O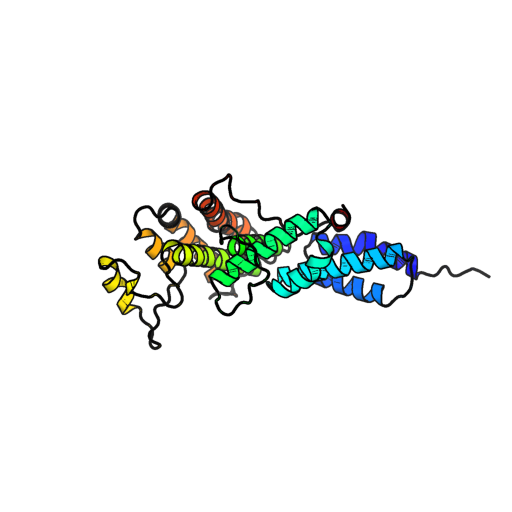 O . LYS A 1 95 ? 9.762 -10.392 4.647 1.00 98.25 95 LYS A O 1
ATOM 771 N N . ARG A 1 96 ? 10.536 -8.303 4.423 1.00 97.75 96 ARG A N 1
ATOM 772 C CA . ARG A 1 96 ? 9.792 -7.772 5.583 1.00 97.75 96 ARG A CA 1
ATOM 773 C C . ARG A 1 96 ? 8.301 -7.602 5.284 1.00 97.75 96 ARG A C 1
ATOM 775 O O . ARG A 1 96 ? 7.473 -7.892 6.145 1.00 97.75 96 ARG A O 1
ATOM 782 N N . VAL A 1 97 ? 7.941 -7.229 4.056 1.00 98.25 97 VAL A N 1
ATOM 783 C CA . VAL A 1 97 ? 6.542 -7.206 3.589 1.00 98.25 97 VAL A CA 1
ATOM 784 C C . VAL A 1 97 ? 5.925 -8.611 3.644 1.00 98.25 97 VAL A C 1
ATOM 786 O O . VAL A 1 97 ? 4.869 -8.785 4.246 1.00 98.25 97 VAL A O 1
ATOM 789 N N . ILE A 1 98 ? 6.620 -9.632 3.128 1.00 98.50 98 ILE A N 1
ATOM 790 C CA . ILE A 1 98 ? 6.196 -11.045 3.193 1.00 98.50 98 ILE A CA 1
ATOM 791 C C . ILE A 1 98 ? 5.972 -11.480 4.646 1.00 98.50 98 ILE A C 1
ATOM 793 O O . ILE A 1 98 ? 4.945 -12.078 4.967 1.00 98.50 98 ILE A O 1
ATOM 797 N N . ASN A 1 99 ? 6.906 -11.153 5.546 1.00 97.81 99 ASN A N 1
ATOM 798 C CA . ASN A 1 99 ? 6.762 -11.494 6.958 1.00 97.81 99 ASN A CA 1
ATOM 799 C C . ASN A 1 99 ? 5.569 -10.780 7.611 1.00 97.81 99 ASN A C 1
ATOM 801 O O . ASN A 1 99 ? 4.739 -11.440 8.227 1.00 97.81 99 ASN A O 1
ATOM 805 N N . SER A 1 100 ? 5.455 -9.458 7.452 1.00 97.25 100 SER A N 1
ATOM 806 C CA . SER A 1 100 ? 4.364 -8.668 8.043 1.00 97.25 100 SER A CA 1
ATOM 807 C C . SER A 1 100 ? 2.980 -9.079 7.530 1.00 97.25 100 SER A C 1
ATOM 809 O O . SER A 1 100 ? 2.026 -9.094 8.306 1.00 97.25 100 SER A O 1
ATOM 811 N N . ARG A 1 101 ? 2.869 -9.508 6.265 1.00 97.62 101 ARG A N 1
ATOM 812 C CA . ARG A 1 101 ? 1.649 -10.117 5.718 1.00 97.62 101 ARG A CA 1
ATOM 813 C C . ARG A 1 101 ? 1.314 -11.446 6.400 1.00 97.62 101 ARG A C 1
ATOM 815 O O . ARG A 1 101 ? 0.175 -11.628 6.819 1.00 97.62 101 ARG A O 1
ATOM 822 N N . GLY A 1 102 ? 2.297 -12.332 6.571 1.00 96.81 102 GLY A N 1
ATOM 823 C CA . GLY A 1 102 ? 2.111 -13.628 7.241 1.00 96.81 102 GLY A CA 1
ATOM 824 C C . GLY A 1 102 ? 1.718 -13.526 8.721 1.00 96.81 102 GLY A C 1
ATOM 825 O O . GLY A 1 102 ? 1.063 -14.421 9.247 1.00 96.81 102 GLY A O 1
ATOM 826 N N . LEU A 1 103 ? 2.050 -12.419 9.399 1.00 94.69 103 LEU A N 1
ATOM 827 C CA . LEU A 1 103 ? 1.586 -12.161 10.772 1.00 94.69 103 LEU A CA 1
ATOM 828 C C . LEU A 1 103 ? 0.066 -11.937 10.857 1.00 94.69 103 LEU A C 1
ATOM 830 O O . LEU A 1 103 ? -0.533 -12.190 11.901 1.00 94.69 103 LEU A O 1
ATOM 834 N N . LEU A 1 104 ? -0.554 -11.461 9.775 1.00 94.19 104 LEU A N 1
ATOM 835 C CA . LEU A 1 104 ? -1.983 -11.146 9.718 1.00 94.19 104 LEU A CA 1
ATOM 836 C C . LEU A 1 104 ? -2.807 -12.211 8.996 1.00 94.19 104 LEU A C 1
ATOM 838 O O . LEU A 1 104 ? -3.962 -12.441 9.353 1.00 94.19 104 LEU A O 1
ATOM 842 N N . ASP A 1 105 ? -2.219 -12.841 7.986 1.00 94.75 105 ASP A N 1
ATOM 843 C CA . ASP A 1 105 ? -2.847 -13.868 7.169 1.00 94.75 105 ASP A CA 1
ATOM 844 C C . ASP A 1 105 ? -2.164 -15.212 7.417 1.00 94.75 105 ASP A C 1
ATOM 846 O O . ASP A 1 105 ? -1.128 -15.524 6.835 1.00 94.75 105 ASP A O 1
ATOM 850 N N . SER A 1 106 ? -2.776 -16.034 8.270 1.00 91.44 106 SER A N 1
ATOM 851 C CA . SER A 1 106 ? -2.266 -17.369 8.596 1.00 91.44 106 SER A CA 1
ATOM 852 C C . SER A 1 106 ? -2.299 -18.349 7.419 1.00 91.44 106 SER A C 1
ATOM 854 O O . SER A 1 106 ? -1.768 -19.448 7.543 1.00 91.44 106 SER A O 1
ATOM 856 N N . THR A 1 107 ? -2.964 -17.998 6.313 1.00 95.00 107 THR A N 1
ATOM 857 C CA . THR A 1 107 ? -2.997 -18.810 5.088 1.00 95.00 107 THR A CA 1
ATOM 858 C C . THR A 1 107 ? -1.903 -18.418 4.095 1.00 95.00 107 THR A C 1
ATOM 860 O O . THR A 1 107 ? -1.655 -19.154 3.142 1.00 95.00 107 THR A O 1
ATOM 863 N N . PHE A 1 108 ? -1.223 -17.290 4.321 1.00 96.44 108 PHE A N 1
ATOM 864 C CA . PHE A 1 108 ? -0.147 -16.808 3.468 1.00 96.44 108 PHE A CA 1
ATOM 865 C C . PHE A 1 108 ? 1.185 -17.484 3.814 1.00 96.44 108 PHE A C 1
ATOM 867 O O . PHE A 1 108 ? 1.624 -17.488 4.965 1.00 96.44 108 PHE A O 1
ATOM 874 N N . GLU A 1 109 ? 1.865 -18.027 2.804 1.00 94.88 109 GLU A N 1
ATOM 875 C CA . GLU A 1 109 ? 3.194 -18.604 2.978 1.00 94.88 109 GLU A CA 1
ATOM 876 C C . GLU A 1 109 ? 4.229 -17.496 3.200 1.00 94.88 109 GLU A C 1
ATOM 878 O O . GLU A 1 109 ? 4.499 -16.684 2.320 1.00 94.88 109 GLU A O 1
ATOM 883 N N . SER A 1 110 ? 4.834 -17.464 4.387 1.00 94.19 110 SER A N 1
ATOM 884 C CA . SER A 1 110 ? 5.804 -16.428 4.759 1.00 94.19 110 SER A CA 1
ATOM 885 C C . SER A 1 110 ? 7.178 -16.984 5.139 1.00 94.19 110 SER A C 1
ATOM 887 O O . SER A 1 110 ? 7.916 -16.319 5.868 1.00 94.19 110 SER A O 1
ATOM 889 N N . ALA A 1 111 ? 7.521 -18.199 4.692 1.00 94.06 111 ALA A N 1
ATOM 890 C CA . ALA A 1 111 ? 8.787 -18.866 5.025 1.00 94.06 111 ALA A CA 1
ATOM 891 C C . ALA A 1 111 ? 10.014 -18.070 4.545 1.00 94.06 111 ALA A C 1
ATOM 893 O O . ALA A 1 111 ? 11.021 -17.980 5.244 1.00 94.06 111 ALA A O 1
ATOM 894 N N . GLU A 1 112 ? 9.887 -17.413 3.394 1.00 94.44 112 GLU A N 1
ATOM 895 C CA . GLU A 1 112 ? 10.896 -16.508 2.836 1.00 94.44 112 GLU A CA 1
ATOM 896 C C . GLU A 1 112 ? 10.897 -15.121 3.506 1.00 94.44 112 GLU A C 1
ATOM 898 O O . GLU A 1 112 ? 11.713 -14.259 3.180 1.00 94.44 112 GLU A O 1
ATOM 903 N N . GLY A 1 113 ? 9.996 -14.866 4.456 1.00 96.25 113 GLY A N 1
ATOM 904 C CA . GLY A 1 113 ? 9.908 -13.595 5.158 1.00 96.25 113 GLY A CA 1
ATOM 905 C C . GLY A 1 113 ? 11.080 -13.358 6.114 1.00 96.25 113 GLY A C 1
ATOM 906 O O . GLY A 1 113 ? 11.613 -14.272 6.737 1.00 96.25 113 GLY A O 1
ATOM 907 N N . SER A 1 114 ? 11.465 -12.095 6.287 1.00 96.50 114 SER A N 1
ATOM 908 C CA . SER A 1 114 ? 12.421 -11.671 7.316 1.00 9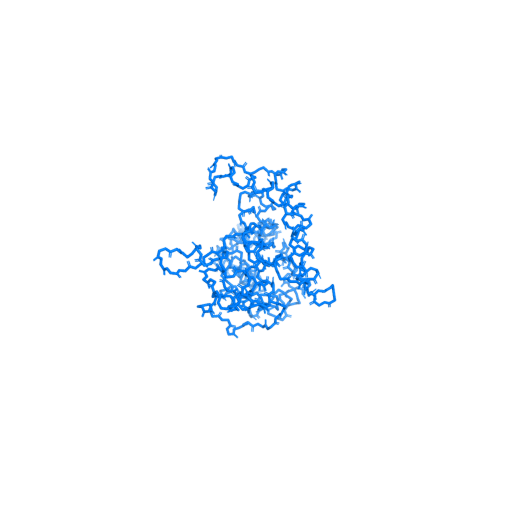6.50 114 SER A CA 1
ATOM 909 C C . SER A 1 114 ? 11.737 -10.770 8.329 1.00 96.50 114 SER A C 1
ATOM 911 O O . SER A 1 114 ? 10.951 -9.913 7.934 1.00 96.50 114 SER A O 1
ATOM 913 N N . LYS A 1 115 ? 12.075 -10.911 9.614 1.00 94.25 115 LYS A N 1
ATOM 914 C CA . LYS A 1 115 ? 11.515 -10.054 10.664 1.00 94.25 115 LYS A CA 1
ATOM 915 C C . LYS A 1 115 ? 11.761 -8.573 10.368 1.00 94.25 115 LYS A C 1
ATOM 917 O O . LYS A 1 115 ? 12.849 -8.178 9.948 1.00 94.25 115 LYS A O 1
ATOM 922 N N . GLY A 1 116 ? 10.732 -7.787 10.630 1.00 93.38 116 GLY A N 1
ATOM 923 C CA . GLY A 1 116 ? 10.728 -6.336 10.567 1.00 93.38 116 GLY A CA 1
ATOM 924 C C . GLY A 1 116 ? 9.986 -5.751 11.766 1.00 93.38 116 GLY A C 1
ATOM 925 O O . GLY A 1 116 ? 9.824 -6.434 12.778 1.00 93.38 116 GLY A O 1
ATOM 926 N N . HIS A 1 117 ? 9.506 -4.515 11.652 1.00 93.81 117 HIS A N 1
ATOM 927 C CA . HIS A 1 117 ? 8.618 -3.913 12.657 1.00 93.81 117 HIS A CA 1
ATOM 928 C C . HIS A 1 117 ? 7.151 -4.350 12.480 1.00 93.81 117 HIS A C 1
ATOM 930 O O . HIS A 1 117 ? 6.305 -4.114 13.339 1.00 93.81 117 HIS A O 1
ATOM 936 N N . GLY A 1 118 ? 6.832 -5.007 11.366 1.00 95.25 118 GLY A N 1
ATOM 937 C CA . GLY A 1 118 ? 5.542 -5.617 11.065 1.00 95.25 118 GLY A CA 1
ATOM 938 C C . GLY A 1 118 ? 4.493 -4.663 10.480 1.00 95.25 118 GLY A C 1
ATOM 939 O O . GLY A 1 118 ? 3.364 -5.083 10.250 1.00 95.25 118 GLY A O 1
ATOM 940 N N . TYR A 1 119 ? 4.870 -3.415 10.186 1.00 97.06 119 TYR A N 1
ATOM 941 C CA . TYR A 1 119 ? 4.035 -2.452 9.450 1.00 97.06 119 TYR A CA 1
ATOM 942 C C . TYR A 1 119 ? 4.480 -2.295 7.986 1.00 97.06 119 TYR A C 1
ATOM 944 O O . TYR A 1 119 ? 3.961 -1.442 7.269 1.00 97.06 119 TYR A O 1
ATOM 952 N N . GLU A 1 120 ? 5.429 -3.103 7.513 1.00 97.50 120 GLU A N 1
ATOM 953 C CA . GLU A 1 120 ? 5.976 -2.997 6.159 1.00 97.50 120 GLU A CA 1
ATOM 954 C C . GLU A 1 120 ? 4.910 -3.221 5.088 1.00 97.50 120 GLU A C 1
ATOM 956 O O . GLU A 1 120 ? 4.925 -2.536 4.074 1.00 97.50 120 GLU A O 1
ATOM 961 N N . ILE A 1 121 ? 3.924 -4.088 5.332 1.00 97.88 121 ILE A N 1
ATOM 962 C CA . ILE A 1 121 ? 2.770 -4.254 4.438 1.00 97.88 121 ILE A CA 1
ATOM 963 C C . ILE A 1 121 ? 1.917 -2.976 4.309 1.00 97.88 121 ILE A C 1
ATOM 965 O O . ILE A 1 121 ? 1.333 -2.724 3.257 1.00 97.88 121 ILE A O 1
ATOM 969 N N . VAL A 1 122 ? 1.868 -2.131 5.346 1.00 98.19 122 VAL A N 1
ATOM 970 C CA . VAL A 1 122 ? 1.195 -0.820 5.292 1.00 98.19 122 VAL A CA 1
ATOM 971 C C . VAL A 1 122 ? 2.019 0.153 4.449 1.00 98.19 122 VAL A C 1
ATOM 973 O O . VAL A 1 122 ? 1.467 0.841 3.592 1.00 98.19 122 VAL A O 1
ATOM 976 N N . GLN A 1 123 ? 3.340 0.184 4.656 1.00 97.56 123 GLN 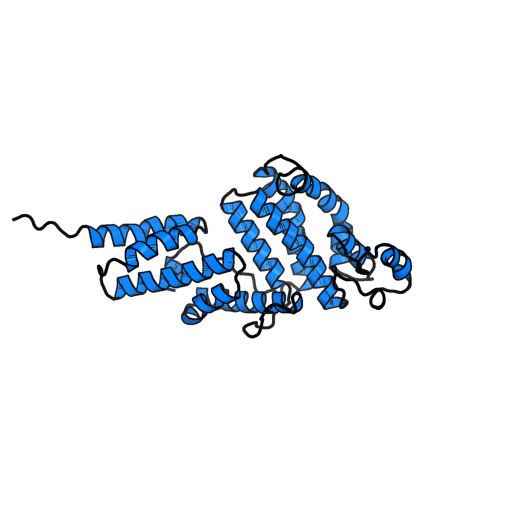A N 1
ATOM 977 C CA . GLN A 1 123 ? 4.257 1.010 3.864 1.00 97.56 123 GLN A CA 1
ATOM 978 C C . GLN A 1 123 ? 4.230 0.619 2.380 1.00 97.56 123 GLN A C 1
ATOM 980 O O . GLN A 1 123 ? 4.119 1.490 1.522 1.00 97.56 123 GLN A O 1
ATOM 985 N N . ASP A 1 124 ? 4.259 -0.680 2.076 1.00 98.19 124 ASP A N 1
ATOM 986 C CA . ASP A 1 124 ? 4.185 -1.219 0.714 1.00 98.19 124 ASP A CA 1
ATOM 987 C C . ASP A 1 124 ? 2.915 -0.760 -0.012 1.00 98.19 124 ASP A C 1
ATOM 989 O O . ASP A 1 124 ? 2.952 -0.286 -1.150 1.00 98.19 124 ASP A O 1
ATOM 993 N N . LEU A 1 125 ? 1.780 -0.817 0.685 1.00 98.19 125 LEU A N 1
ATOM 994 C CA . LEU A 1 125 ? 0.496 -0.403 0.141 1.00 98.19 125 LEU A CA 1
ATOM 995 C C . LEU A 1 125 ? 0.409 1.115 -0.091 1.00 98.19 125 LEU A C 1
ATOM 997 O O . LEU A 1 125 ? -0.196 1.544 -1.076 1.00 98.19 125 LEU A O 1
ATOM 1001 N N . LEU A 1 126 ? 1.050 1.931 0.756 1.00 97.81 126 LEU A N 1
ATOM 1002 C CA . LEU A 1 126 ? 1.189 3.372 0.517 1.00 97.81 126 LEU A CA 1
ATOM 1003 C C . LEU A 1 126 ? 2.051 3.673 -0.711 1.00 97.81 126 LEU A C 1
ATOM 1005 O O . LEU A 1 126 ? 1.653 4.484 -1.548 1.00 97.81 126 LEU A O 1
ATOM 1009 N N . LEU A 1 127 ? 3.194 2.999 -0.854 1.00 98.19 127 LEU A N 1
ATOM 1010 C CA . LEU A 1 127 ? 4.052 3.147 -2.030 1.00 98.19 127 LEU A CA 1
ATOM 1011 C C . LEU A 1 127 ? 3.296 2.753 -3.306 1.00 98.19 127 LEU A C 1
ATOM 1013 O O . LEU A 1 127 ? 3.411 3.431 -4.324 1.00 98.19 127 LEU A O 1
ATOM 1017 N N . ASN A 1 128 ? 2.467 1.708 -3.246 1.00 98.38 128 ASN A N 1
ATOM 1018 C CA . ASN A 1 128 ? 1.604 1.295 -4.352 1.00 98.38 128 ASN A CA 1
ATOM 1019 C C . ASN A 1 128 ? 0.488 2.315 -4.653 1.00 98.38 128 ASN A C 1
ATOM 1021 O O . ASN A 1 128 ? 0.198 2.577 -5.822 1.00 98.38 128 ASN A O 1
ATOM 1025 N N . ALA A 1 129 ? -0.105 2.943 -3.632 1.00 98.38 129 ALA A N 1
ATOM 1026 C CA . ALA A 1 129 ? -1.051 4.046 -3.816 1.00 98.38 129 ALA A CA 1
ATOM 1027 C C . ALA A 1 129 ? -0.399 5.235 -4.544 1.00 98.38 129 ALA A C 1
ATOM 1029 O O . ALA A 1 129 ? -0.974 5.764 -5.495 1.00 98.38 129 ALA A O 1
ATOM 1030 N N . GLN A 1 130 ? 0.827 5.602 -4.157 1.00 98.06 130 GLN A N 1
ATOM 1031 C CA . GLN A 1 130 ? 1.598 6.667 -4.806 1.00 98.06 130 GLN A CA 1
ATOM 1032 C C . GLN A 1 130 ? 1.884 6.356 -6.279 1.00 98.06 130 GLN A C 1
ATOM 1034 O O . GLN A 1 130 ? 1.701 7.227 -7.126 1.00 98.06 130 GLN A O 1
ATOM 1039 N N . ARG A 1 131 ? 2.235 5.106 -6.620 1.00 98.31 131 ARG A N 1
ATOM 1040 C CA . ARG A 1 131 ? 2.422 4.689 -8.025 1.00 98.31 131 ARG A CA 1
ATOM 1041 C C . ARG A 1 131 ? 1.149 4.866 -8.859 1.00 98.31 131 ARG A C 1
ATOM 1043 O O . ARG A 1 131 ? 1.219 5.276 -10.015 1.00 98.31 131 ARG A O 1
ATOM 1050 N N . ARG A 1 132 ? -0.035 4.622 -8.284 1.00 98.31 132 ARG A N 1
ATOM 1051 C CA . ARG A 1 132 ? -1.318 4.877 -8.971 1.00 98.31 132 ARG A CA 1
ATOM 1052 C C . ARG A 1 132 ? -1.632 6.360 -9.110 1.00 98.31 132 ARG A C 1
ATOM 1054 O O . ARG A 1 132 ? -2.108 6.768 -10.167 1.00 98.31 132 ARG A O 1
ATOM 1061 N N . ALA A 1 133 ? -1.326 7.161 -8.094 1.00 98.25 133 ALA A N 1
ATOM 1062 C CA . ALA A 1 133 ? -1.477 8.612 -8.165 1.00 98.25 133 ALA A CA 1
ATOM 1063 C C . ALA A 1 133 ? -0.540 9.238 -9.214 1.00 98.25 133 ALA A C 1
ATOM 1065 O O . ALA A 1 133 ? -0.981 10.100 -9.972 1.00 98.25 133 ALA A O 1
ATOM 1066 N N . HIS A 1 134 ? 0.702 8.748 -9.327 1.00 97.44 134 HIS A N 1
ATOM 1067 C CA . HIS A 1 134 ? 1.650 9.135 -10.379 1.00 97.44 134 HIS A CA 1
ATOM 1068 C C . HIS A 1 134 ? 1.056 8.919 -11.779 1.00 97.44 134 HIS A C 1
ATOM 1070 O O . HIS A 1 134 ? 1.119 9.792 -12.639 1.00 97.44 134 HIS A O 1
ATOM 1076 N N . GLN A 1 135 ? 0.372 7.789 -11.974 1.00 97.75 135 GLN A N 1
ATOM 1077 C CA . GLN A 1 135 ? -0.345 7.455 -13.209 1.00 97.75 135 GLN A CA 1
ATOM 1078 C C . GLN A 1 135 ? -1.697 8.174 -13.369 1.00 97.75 135 GLN A C 1
ATOM 1080 O O . GLN A 1 135 ? -2.457 7.846 -14.278 1.00 97.75 135 GLN A O 1
ATOM 1085 N N . GLN A 1 136 ? -2.041 9.112 -12.479 1.00 97.88 136 GLN A N 1
ATOM 1086 C CA . GLN A 1 136 ? -3.322 9.834 -12.459 1.00 97.88 136 GLN A CA 1
ATOM 1087 C C . GLN A 1 136 ? -4.553 8.922 -12.302 1.00 97.88 136 GLN A C 1
ATOM 1089 O O . GLN A 1 136 ? -5.681 9.303 -12.615 1.00 97.88 136 GLN A O 1
ATOM 1094 N N . ARG A 1 137 ? -4.357 7.708 -11.778 1.00 97.62 137 ARG A N 1
ATOM 1095 C CA . ARG A 1 137 ? -5.423 6.748 -11.468 1.00 97.62 137 ARG A CA 1
ATOM 1096 C C . ARG A 1 137 ? -5.884 6.957 -10.029 1.00 97.62 137 ARG A C 1
ATOM 1098 O O . ARG A 1 137 ? -5.569 6.170 -9.137 1.00 97.62 137 ARG A O 1
ATOM 1105 N N . TYR A 1 138 ? -6.587 8.058 -9.780 1.00 98.25 138 TYR A N 1
ATOM 1106 C CA . TYR A 1 138 ? -6.877 8.493 -8.412 1.00 98.25 138 TYR A CA 1
ATOM 1107 C C . TYR A 1 138 ? -7.870 7.595 -7.667 1.00 98.25 138 TYR A C 1
ATOM 1109 O O . TYR A 1 138 ? -7.641 7.327 -6.493 1.00 98.25 138 TYR A O 1
ATOM 1117 N N . ASP A 1 139 ? -8.900 7.044 -8.318 1.00 97.69 139 ASP A N 1
ATOM 1118 C CA . ASP A 1 139 ? -9.786 6.049 -7.684 1.00 97.69 139 ASP A CA 1
ATOM 1119 C C . ASP A 1 139 ? -9.004 4.828 -7.167 1.00 97.69 139 ASP A C 1
ATOM 1121 O O . ASP A 1 139 ? -9.173 4.393 -6.025 1.00 97.69 139 ASP A O 1
ATOM 1125 N N . ASP A 1 140 ? -8.064 4.332 -7.975 1.00 97.38 140 ASP A N 1
ATOM 1126 C CA . ASP A 1 140 ? -7.151 3.253 -7.598 1.00 97.38 140 ASP A CA 1
ATOM 1127 C C . ASP A 1 140 ? -6.238 3.635 -6.428 1.00 97.38 140 ASP A C 1
ATOM 1129 O O . ASP A 1 140 ? -6.007 2.813 -5.534 1.00 97.38 140 ASP A O 1
ATOM 1133 N N . ALA A 1 141 ? -5.698 4.856 -6.447 1.00 98.31 141 ALA A N 1
ATOM 1134 C CA . ALA A 1 141 ? -4.805 5.368 -5.415 1.00 98.31 141 ALA A CA 1
ATOM 1135 C C . ALA A 1 141 ? -5.530 5.531 -4.070 1.00 98.31 141 ALA A C 1
ATOM 1137 O O . ALA A 1 141 ? -5.035 5.074 -3.040 1.00 98.31 141 ALA A O 1
ATOM 1138 N N . VAL A 1 142 ? -6.737 6.107 -4.077 1.00 98.31 142 VAL A N 1
ATOM 1139 C CA . VAL A 1 142 ? -7.567 6.276 -2.875 1.00 98.31 142 VAL A CA 1
ATOM 1140 C C . VAL A 1 142 ? -8.008 4.933 -2.310 1.00 98.31 142 VAL A C 1
ATOM 1142 O O . VAL A 1 142 ? -7.957 4.752 -1.095 1.00 98.31 142 VAL A O 1
ATOM 1145 N N . GLY A 1 143 ? -8.382 3.965 -3.153 1.00 97.69 143 GLY A N 1
ATOM 1146 C CA . GLY A 1 143 ? -8.712 2.613 -2.695 1.00 97.69 143 GLY A CA 1
ATOM 1147 C C . GLY A 1 143 ? -7.561 1.956 -1.922 1.00 97.69 143 GLY A C 1
ATOM 1148 O O . GLY A 1 143 ? -7.773 1.379 -0.854 1.00 97.69 143 GLY A O 1
ATOM 1149 N N . ARG A 1 144 ? -6.325 2.109 -2.412 1.00 98.19 144 ARG A N 1
ATOM 1150 C CA . ARG A 1 144 ? -5.110 1.590 -1.758 1.00 98.19 144 ARG A CA 1
ATOM 1151 C C . ARG A 1 144 ? -4.769 2.344 -0.477 1.00 98.19 144 ARG A C 1
ATOM 1153 O O . ARG A 1 144 ? -4.498 1.706 0.534 1.00 98.19 144 ARG A O 1
ATOM 1160 N N . ALA A 1 145 ? -4.854 3.675 -0.483 1.00 98.38 145 ALA A N 1
ATOM 1161 C CA . ALA A 1 145 ? -4.643 4.489 0.715 1.00 98.38 145 ALA A CA 1
ATOM 1162 C C . ALA A 1 145 ? -5.676 4.173 1.813 1.00 98.38 145 ALA A C 1
ATOM 1164 O O . ALA A 1 145 ? -5.318 4.055 2.982 1.00 98.38 145 ALA A O 1
ATOM 1165 N N . TYR A 1 146 ? -6.942 3.960 1.438 1.00 98.25 146 TYR A N 1
ATOM 1166 C CA . TYR A 1 146 ? -7.991 3.517 2.357 1.00 98.25 146 TYR A CA 1
ATOM 1167 C C . TYR A 1 146 ? -7.672 2.144 2.954 1.00 98.25 146 TYR A C 1
ATOM 1169 O O . TYR A 1 146 ? -7.739 1.964 4.168 1.00 98.25 146 TYR A O 1
ATOM 1177 N N . ARG A 1 147 ? -7.261 1.182 2.117 1.00 98.06 147 ARG A N 1
ATOM 1178 C CA . ARG A 1 147 ? -6.876 -0.145 2.601 1.00 98.06 147 ARG A CA 1
ATOM 1179 C C . ARG A 1 147 ? -5.645 -0.082 3.511 1.00 98.06 147 ARG A C 1
ATOM 1181 O O . ARG A 1 147 ? -5.601 -0.819 4.490 1.00 98.06 147 ARG A O 1
ATOM 1188 N N . ALA A 1 148 ? -4.686 0.807 3.247 1.00 98.50 148 ALA A N 1
ATOM 1189 C CA . ALA A 1 148 ? -3.542 1.041 4.132 1.00 98.50 148 ALA A CA 1
ATOM 1190 C C . ALA A 1 148 ? -3.978 1.616 5.486 1.00 98.50 148 ALA A C 1
ATOM 1192 O O . ALA A 1 148 ? -3.476 1.184 6.522 1.00 98.50 148 ALA A O 1
ATOM 1193 N N . LEU A 1 149 ? -4.952 2.531 5.486 1.00 98.44 149 LEU A N 1
ATOM 1194 C CA . LEU A 1 149 ? -5.532 3.101 6.700 1.00 98.44 149 LEU A CA 1
ATOM 1195 C C . LEU A 1 149 ? -6.227 2.030 7.552 1.00 98.44 149 LEU A C 1
ATOM 1197 O O . LEU A 1 149 ? -6.024 1.969 8.759 1.00 98.44 149 LEU A O 1
ATOM 1201 N N . GLU A 1 150 ? -7.001 1.138 6.933 1.00 98.44 150 GLU A N 1
ATOM 1202 C CA . GLU A 1 150 ? -7.577 -0.012 7.637 1.00 98.44 150 GLU A CA 1
ATOM 1203 C C . GLU A 1 150 ? -6.492 -0.943 8.172 1.00 98.44 150 GLU A C 1
ATOM 1205 O O . GLU A 1 150 ? -6.503 -1.314 9.345 1.00 98.44 150 GLU A O 1
ATOM 1210 N N . LEU A 1 151 ? -5.545 -1.315 7.310 1.00 98.25 151 LEU A N 1
ATOM 1211 C CA . LEU A 1 151 ? -4.502 -2.277 7.628 1.00 98.25 151 LEU A CA 1
ATOM 1212 C C . LEU A 1 151 ? -3.618 -1.796 8.783 1.00 98.25 151 LEU A C 1
ATOM 1214 O O . LEU A 1 151 ? -3.236 -2.608 9.616 1.00 98.25 151 LEU A O 1
ATOM 1218 N N . LEU A 1 152 ? -3.366 -0.490 8.903 1.00 98.62 152 LEU A N 1
ATOM 1219 C CA . LEU A 1 152 ? -2.651 0.097 10.036 1.00 98.62 152 LEU A CA 1
ATOM 1220 C C . LEU A 1 152 ? -3.322 -0.234 11.382 1.00 98.62 152 LEU A C 1
ATOM 1222 O O . LEU A 1 152 ? -2.652 -0.713 12.299 1.00 98.62 152 LEU A O 1
ATOM 1226 N N . ALA A 1 153 ? -4.639 -0.034 11.499 1.00 98.50 153 ALA A N 1
ATOM 1227 C CA . ALA A 1 153 ? -5.375 -0.398 12.711 1.00 98.50 153 ALA A CA 1
ATOM 1228 C C . ALA A 1 153 ? -5.383 -1.916 12.943 1.00 98.50 153 ALA A C 1
ATOM 1230 O O . ALA A 1 153 ? -5.246 -2.362 14.081 1.00 98.50 153 ALA A O 1
ATOM 1231 N N . GLN A 1 154 ? -5.503 -2.711 11.873 1.00 98.38 154 GLN A N 1
ATOM 1232 C CA . GLN A 1 154 ? -5.463 -4.176 11.952 1.00 98.38 154 GLN A CA 1
ATOM 1233 C C . GLN A 1 154 ? -4.119 -4.680 12.490 1.00 98.38 154 GLN A C 1
ATOM 1235 O O . GLN A 1 154 ? -4.109 -5.487 13.419 1.00 98.38 154 GLN A O 1
ATOM 1240 N N . VAL A 1 155 ? -2.999 -4.170 11.961 1.00 98.12 155 VAL A N 1
ATOM 1241 C CA . VAL A 1 155 ? -1.649 -4.489 12.447 1.00 98.12 155 VAL A CA 1
ATOM 1242 C C . VAL A 1 155 ? -1.519 -4.103 13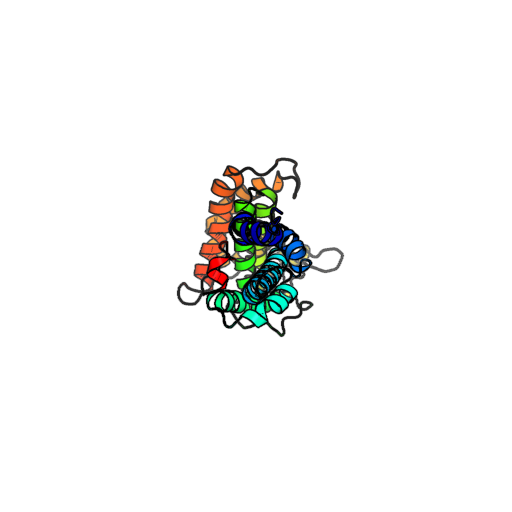.915 1.00 98.12 155 VAL A C 1
ATOM 1244 O O . VAL A 1 155 ? -1.111 -4.936 14.722 1.00 98.12 155 VAL A O 1
ATOM 1247 N N . ARG A 1 156 ? -1.906 -2.875 14.292 1.00 98.12 156 ARG A N 1
ATOM 1248 C CA . ARG A 1 156 ? -1.757 -2.404 15.675 1.00 98.12 156 ARG A CA 1
ATOM 1249 C C . ARG A 1 156 ? -2.556 -3.254 16.663 1.00 98.12 156 ARG A C 1
ATOM 1251 O O . ARG A 1 156 ? -1.997 -3.693 17.668 1.00 98.12 156 ARG A O 1
ATOM 1258 N N . LEU A 1 157 ? -3.836 -3.501 16.372 1.00 98.25 157 LEU A N 1
ATOM 1259 C CA . LEU A 1 157 ? -4.715 -4.308 17.222 1.00 98.25 157 LEU A CA 1
ATOM 1260 C C . LEU A 1 157 ? -4.200 -5.743 17.371 1.00 98.25 157 LEU A C 1
ATOM 1262 O O . LEU A 1 157 ? -4.169 -6.274 18.483 1.00 98.25 157 LEU A O 1
ATOM 1266 N N . ASN A 1 158 ? -3.736 -6.343 16.276 1.00 97.44 158 ASN A N 1
ATOM 1267 C CA . ASN A 1 158 ? -3.201 -7.695 16.294 1.00 97.44 158 ASN A CA 1
ATOM 1268 C C . ASN A 1 158 ? -1.881 -7.783 17.075 1.00 97.44 158 ASN A C 1
ATOM 1270 O O . ASN A 1 158 ? -1.778 -8.575 18.007 1.00 97.44 158 ASN A O 1
ATOM 1274 N N . GLN A 1 159 ? -0.894 -6.946 16.751 1.00 95.50 159 GLN A N 1
ATOM 1275 C CA . GLN A 1 159 ? 0.433 -7.014 17.366 1.00 95.50 159 GLN A CA 1
ATOM 1276 C C . GLN A 1 159 ? 0.423 -6.672 18.856 1.00 95.50 159 GLN A C 1
ATOM 1278 O O . GLN A 1 159 ? 1.152 -7.288 19.632 1.00 95.50 159 GLN A O 1
ATOM 1283 N N . ARG A 1 160 ? -0.353 -5.657 19.260 1.00 96.69 160 ARG A N 1
ATOM 1284 C CA . ARG A 1 160 ? -0.319 -5.154 20.637 1.00 96.69 160 ARG A CA 1
ATOM 1285 C C . ARG A 1 160 ? -1.289 -5.881 21.561 1.00 96.69 160 ARG A C 1
ATOM 1287 O O . ARG A 1 160 ? -0.966 -6.054 22.733 1.00 96.69 160 ARG A O 1
ATOM 1294 N N . TYR A 1 161 ? -2.448 -6.286 21.045 1.00 96.88 161 TYR A N 1
ATOM 1295 C CA . TYR A 1 161 ? -3.551 -6.807 21.857 1.00 96.88 161 TYR A CA 1
ATOM 1296 C C . TYR A 1 161 ? -4.012 -8.210 21.437 1.00 96.88 161 TYR A C 1
ATOM 1298 O O . TYR A 1 161 ? -4.910 -8.764 22.060 1.00 96.88 161 TYR A O 1
ATOM 1306 N N . GLY A 1 162 ? -3.436 -8.797 20.381 1.00 96.19 162 GLY A N 1
ATOM 1307 C CA . GLY A 1 162 ? -3.868 -10.093 19.845 1.00 96.19 162 GLY A CA 1
ATOM 1308 C C . GLY A 1 162 ? -5.223 -10.053 19.129 1.00 96.19 162 GLY A C 1
ATOM 1309 O O . GLY A 1 162 ? -5.744 -11.097 18.741 1.00 96.19 162 GLY A O 1
ATOM 1310 N N . ILE A 1 163 ? -5.804 -8.865 18.934 1.00 97.12 163 ILE A N 1
ATOM 1311 C CA . ILE A 1 163 ? -7.174 -8.703 18.442 1.00 97.12 163 ILE A CA 1
ATOM 1312 C C . ILE A 1 163 ? -7.203 -8.789 16.916 1.00 97.12 163 ILE A C 1
ATOM 1314 O O . ILE A 1 163 ? -6.541 -8.021 16.215 1.00 97.12 163 ILE A O 1
ATOM 1318 N N . LYS A 1 164 ? -8.027 -9.700 16.390 1.00 96.19 164 LYS A N 1
ATOM 1319 C CA . LYS A 1 164 ? -8.328 -9.816 14.958 1.00 96.19 164 LYS A CA 1
ATOM 1320 C C . LYS A 1 164 ? -9.616 -9.059 14.656 1.00 96.19 164 LYS A C 1
ATOM 1322 O O . LYS A 1 164 ? -10.679 -9.412 15.141 1.00 96.19 164 LYS A O 1
ATOM 1327 N N . THR A 1 165 ? -9.543 -8.022 13.834 1.00 94.94 165 THR A N 1
ATOM 1328 C CA . THR A 1 165 ? -10.705 -7.164 13.531 1.00 94.94 165 THR A CA 1
ATOM 1329 C C . THR A 1 165 ? -11.797 -7.856 12.720 1.00 94.94 165 THR A C 1
ATOM 1331 O O . THR A 1 165 ? -12.937 -7.418 12.789 1.00 94.94 165 THR A O 1
ATOM 1334 N N . GLY A 1 166 ? -11.476 -8.909 11.964 1.00 92.75 166 GLY A N 1
ATOM 1335 C CA . GLY A 1 166 ? -12.464 -9.722 11.242 1.00 92.75 166 GLY A CA 1
ATO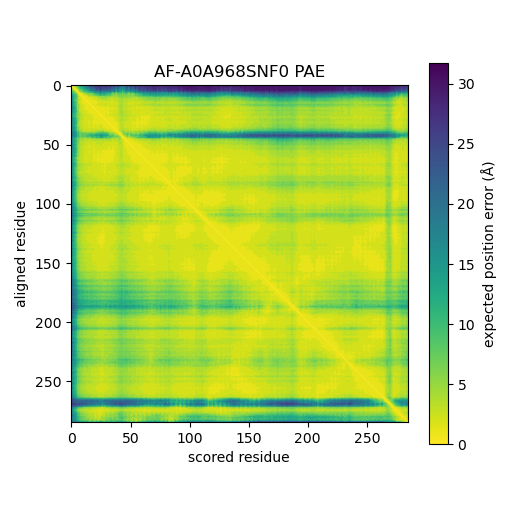M 1336 C C . GLY A 1 166 ? -13.153 -10.788 12.103 1.00 92.75 166 GLY A C 1
ATOM 1337 O O . GLY A 1 166 ? -14.066 -11.457 11.630 1.00 92.75 166 GLY A O 1
ATOM 1338 N N . ASP A 1 167 ? -12.691 -10.990 13.338 1.00 94.88 167 ASP A N 1
ATOM 1339 C CA . ASP A 1 167 ? -13.318 -11.884 14.311 1.00 94.88 167 ASP A CA 1
ATOM 1340 C C . ASP A 1 167 ? -12.784 -11.562 15.712 1.00 94.88 167 ASP A C 1
ATOM 1342 O O . ASP A 1 167 ? -11.797 -12.141 16.178 1.00 94.88 167 ASP A O 1
ATOM 1346 N N . VAL A 1 168 ? -13.368 -10.541 16.343 1.00 95.88 168 VAL A N 1
ATOM 1347 C CA . VAL A 1 168 ? -12.906 -10.070 17.651 1.00 95.88 168 VAL A CA 1
ATOM 1348 C C . VAL A 1 168 ? -13.273 -11.083 18.727 1.00 95.88 168 VAL A C 1
ATOM 1350 O O . VAL A 1 168 ? -14.449 -11.299 19.027 1.00 95.88 168 VAL A O 1
ATOM 1353 N N . ASP A 1 169 ? -12.247 -11.634 19.371 1.00 95.31 169 ASP A N 1
ATOM 1354 C CA . ASP A 1 169 ? -12.413 -12.364 20.619 1.00 95.31 169 ASP A CA 1
ATOM 1355 C C . ASP A 1 169 ? -12.702 -11.378 21.761 1.00 95.31 169 ASP A C 1
ATOM 1357 O O . ASP A 1 169 ? -11.847 -10.598 22.185 1.00 95.31 169 ASP A O 1
ATOM 1361 N N . ILE A 1 170 ? -13.935 -11.421 22.262 1.00 94.38 170 ILE A N 1
ATOM 1362 C CA . ILE A 1 170 ? -14.429 -10.554 23.337 1.00 94.38 170 ILE A CA 1
ATOM 1363 C C . ILE A 1 170 ? -13.657 -10.764 24.641 1.00 94.38 170 ILE A C 1
ATOM 1365 O O . ILE A 1 170 ? -13.546 -9.830 25.438 1.00 94.38 170 ILE A O 1
ATOM 1369 N N . ALA A 1 171 ? -13.070 -11.945 24.853 1.00 95.12 171 ALA A N 1
ATOM 1370 C CA . ALA A 1 171 ? -12.248 -12.206 26.028 1.00 95.12 171 ALA A CA 1
ATOM 1371 C C . ALA A 1 171 ? -10.981 -11.334 26.057 1.00 95.12 171 ALA A C 1
ATOM 1373 O O . ALA A 1 171 ? -10.528 -10.975 27.146 1.00 95.12 171 ALA A O 1
ATOM 1374 N N . LEU A 1 172 ? -10.461 -10.938 24.886 1.00 94.88 172 LEU A N 1
ATOM 1375 C CA . LEU A 1 172 ? -9.305 -10.043 24.754 1.00 94.88 172 LEU A CA 1
ATOM 1376 C C . LEU A 1 172 ? -9.644 -8.573 25.038 1.00 94.88 172 LEU A C 1
ATOM 1378 O O . LEU A 1 172 ? -8.736 -7.764 25.230 1.00 94.88 172 LEU A O 1
ATOM 1382 N N . LEU A 1 173 ? -10.929 -8.205 25.066 1.00 94.75 173 LEU A N 1
ATOM 1383 C CA . LEU A 1 173 ? -11.340 -6.850 25.418 1.00 94.75 173 LEU A CA 1
ATOM 1384 C C . LEU A 1 173 ? -11.393 -6.668 26.945 1.00 94.75 173 LEU A C 1
ATOM 1386 O O . LEU A 1 173 ? -11.822 -7.587 27.658 1.00 94.75 173 LEU A O 1
ATOM 1390 N N . PRO A 1 174 ? -11.048 -5.466 27.453 1.00 92.88 174 PRO A N 1
ATOM 1391 C CA . PRO A 1 174 ? -11.345 -5.066 28.824 1.00 92.88 174 PRO A CA 1
ATOM 1392 C C . PRO A 1 174 ? -12.812 -5.331 29.178 1.00 92.88 174 PRO A C 1
ATOM 1394 O O . PRO A 1 174 ? -13.702 -5.084 28.361 1.00 92.88 174 PRO A O 1
ATOM 1397 N N . GLU A 1 175 ? -13.077 -5.799 30.401 1.00 93.81 175 GLU A N 1
ATOM 1398 C CA . GLU A 1 175 ? -14.425 -6.196 30.841 1.00 93.81 175 GLU A CA 1
ATOM 1399 C C . GLU A 1 175 ? -15.469 -5.094 30.647 1.00 93.81 175 GLU A C 1
ATOM 1401 O O . GLU A 1 175 ? -16.599 -5.371 30.252 1.00 93.81 175 GLU A O 1
ATOM 1406 N N . THR A 1 176 ? -15.062 -3.841 30.843 1.00 94.06 176 THR A N 1
ATOM 1407 C CA . THR A 1 176 ? -15.900 -2.652 30.666 1.00 94.06 176 THR A CA 1
ATOM 1408 C C . THR A 1 176 ? -16.357 -2.437 29.223 1.00 94.06 176 THR A C 1
ATOM 1410 O O . THR A 1 176 ? -17.422 -1.864 29.009 1.00 94.06 176 THR A O 1
ATOM 1413 N N . LEU A 1 177 ? -15.597 -2.911 28.230 1.00 94.25 177 LEU A N 1
ATOM 1414 C CA . LEU A 1 177 ? -15.927 -2.767 26.811 1.00 94.25 177 LEU A CA 1
ATOM 1415 C C . LEU A 1 177 ? -16.763 -3.931 26.280 1.00 94.25 177 LEU A C 1
ATOM 1417 O O . LEU A 1 177 ? -17.487 -3.761 25.301 1.00 94.25 177 LEU A O 1
ATOM 1421 N N . ARG A 1 178 ? -16.714 -5.113 26.904 1.00 94.81 178 ARG A N 1
ATOM 1422 C CA . ARG A 1 178 ? -17.415 -6.309 26.397 1.00 94.81 178 ARG A CA 1
ATOM 1423 C C . ARG A 1 178 ? -18.908 -6.067 26.115 1.00 94.81 178 ARG A C 1
ATOM 1425 O O . ARG A 1 178 ? -19.338 -6.421 25.017 1.00 94.81 178 ARG A O 1
ATOM 1432 N N . PRO A 1 179 ? -19.690 -5.396 26.991 1.00 94.25 179 PRO A N 1
ATOM 1433 C CA . PRO A 1 179 ? -21.107 -5.123 26.728 1.00 94.25 179 PRO A CA 1
ATOM 1434 C C . PRO A 1 179 ? -21.359 -4.226 25.510 1.00 94.25 179 PRO A C 1
ATOM 1436 O O . PRO A 1 179 ? -22.437 -4.281 24.927 1.00 94.25 179 PRO A O 1
ATOM 1439 N N . GLN A 1 180 ? -20.385 -3.400 25.120 1.00 92.44 180 GLN A N 1
ATOM 1440 C CA . GLN A 1 180 ? -20.487 -2.528 23.951 1.00 92.44 180 GLN A CA 1
ATOM 1441 C C . GLN A 1 180 ? -20.269 -3.298 22.642 1.00 92.44 180 GLN A C 1
ATOM 1443 O O . GLN A 1 180 ? -20.887 -2.967 21.632 1.00 92.44 180 GLN A O 1
ATOM 1448 N N . TYR A 1 181 ? -19.399 -4.312 22.647 1.00 92.19 181 TYR A N 1
ATOM 1449 C CA . TYR A 1 181 ? -18.985 -5.018 21.430 1.00 92.19 181 TYR A CA 1
ATOM 1450 C C . TYR A 1 181 ? -19.700 -6.356 21.215 1.00 92.19 181 TYR A C 1
ATOM 1452 O O . TYR A 1 181 ? -19.954 -6.709 20.066 1.00 92.19 181 TYR A O 1
ATOM 1460 N N . GLU A 1 182 ? -20.089 -7.068 22.278 1.00 91.44 182 GLU A N 1
ATOM 1461 C CA . GLU A 1 182 ? -20.819 -8.344 22.181 1.00 91.44 182 GLU A CA 1
ATOM 1462 C C . GLU A 1 182 ? -22.101 -8.249 21.320 1.00 91.44 182 GLU A C 1
ATOM 1464 O O . GLU A 1 182 ? -22.315 -9.126 20.481 1.00 91.44 182 GLU A O 1
ATOM 1469 N N . PRO A 1 183 ? -22.921 -7.176 21.396 1.00 91.62 183 PRO A N 1
ATOM 1470 C CA . PRO A 1 183 ? -24.122 -7.046 20.564 1.00 91.62 183 PRO A CA 1
ATOM 1471 C C . PRO A 1 183 ? -23.849 -6.876 19.061 1.00 91.62 183 PRO A C 1
ATOM 1473 O O . PRO A 1 183 ? -24.781 -6.925 18.263 1.00 91.62 183 PRO A O 1
ATOM 1476 N N . HIS A 1 184 ? -22.599 -6.635 18.651 1.00 88.62 184 HIS A N 1
ATOM 1477 C CA . HIS A 1 184 ? -22.219 -6.503 17.241 1.00 88.62 184 HIS A CA 1
ATOM 1478 C C . HIS A 1 184 ? -21.913 -7.839 16.562 1.00 88.62 184 HIS A C 1
ATOM 1480 O O . HIS A 1 184 ? -21.485 -7.851 15.406 1.00 88.62 184 HIS A O 1
ATOM 1486 N N . ARG A 1 185 ? -22.137 -8.958 17.255 1.00 92.56 185 ARG A N 1
ATOM 1487 C CA . ARG A 1 185 ? -21.969 -10.291 16.693 1.00 92.56 185 ARG A CA 1
ATOM 1488 C C . ARG A 1 185 ? -22.936 -10.490 15.524 1.00 92.56 185 ARG A C 1
ATOM 1490 O O . ARG A 1 185 ? -24.147 -10.326 15.652 1.00 92.56 185 ARG A O 1
ATOM 1497 N N . SER A 1 186 ? -22.387 -10.808 14.361 1.00 91.62 186 SER A N 1
ATOM 1498 C CA . SER A 1 186 ? -23.170 -11.076 13.159 1.00 91.62 186 SER A CA 1
ATOM 1499 C C . SER A 1 186 ? -23.829 -12.467 13.236 1.00 91.62 186 SER A C 1
ATOM 1501 O O . SER A 1 186 ? -23.489 -13.265 14.116 1.00 91.62 186 SER A O 1
ATOM 1503 N N . PRO A 1 187 ? -24.751 -12.816 12.315 1.00 91.56 187 PRO A N 1
ATOM 1504 C CA . PRO A 1 187 ? -25.436 -14.113 12.335 1.00 91.56 187 PRO A CA 1
ATOM 1505 C C . PRO A 1 187 ? -24.510 -15.338 12.271 1.00 91.56 187 PRO A C 1
ATOM 1507 O O . PRO A 1 187 ? -24.902 -16.418 12.699 1.00 91.56 187 PRO A O 1
ATOM 1510 N N . ASN A 1 188 ? -23.287 -15.188 11.749 1.00 90.62 188 ASN A N 1
ATOM 1511 C CA . ASN A 1 188 ? -22.287 -16.261 11.705 1.00 90.62 188 ASN A CA 1
ATOM 1512 C C . ASN A 1 188 ? -21.478 -16.392 13.014 1.00 90.62 188 ASN A C 1
ATOM 1514 O O . ASN A 1 188 ? -20.547 -17.192 13.080 1.00 90.62 188 ASN A O 1
ATOM 1518 N N . GLY A 1 189 ? -21.805 -15.596 14.035 1.00 90.69 189 GLY A N 1
ATOM 1519 C CA . GLY A 1 189 ? -21.137 -15.610 15.328 1.00 90.69 189 GLY A CA 1
ATOM 1520 C C . GLY A 1 189 ? -19.880 -14.745 15.414 1.00 90.69 189 GLY A C 1
ATOM 1521 O O . GLY A 1 189 ? -19.285 -14.708 16.484 1.00 90.69 189 GLY A O 1
ATOM 1522 N N . LYS A 1 190 ? -19.474 -14.029 14.360 1.00 93.62 190 LYS A N 1
ATOM 1523 C CA . LYS A 1 190 ? -18.261 -13.192 14.363 1.00 93.62 190 LYS A CA 1
ATOM 1524 C C . LYS A 1 190 ? -18.545 -11.740 14.698 1.00 93.62 190 LYS A C 1
ATOM 1526 O O . LYS A 1 190 ? -19.605 -11.218 14.349 1.00 93.62 190 LYS A O 1
ATOM 1531 N N . ILE A 1 191 ? -17.566 -11.074 15.303 1.00 93.81 191 ILE A N 1
ATOM 1532 C CA . ILE A 1 191 ? -17.579 -9.624 15.516 1.00 93.81 191 ILE A CA 1
ATOM 1533 C C . ILE A 1 191 ? -16.565 -8.994 14.569 1.00 93.81 191 ILE A C 1
ATOM 1535 O O . ILE A 1 191 ? -15.357 -9.103 14.775 1.00 93.81 191 ILE A O 1
ATOM 1539 N N . GLU A 1 192 ? -17.072 -8.329 13.536 1.00 93.00 192 GLU A N 1
ATOM 1540 C CA . GLU A 1 192 ? -16.262 -7.629 12.543 1.00 93.00 192 GLU A CA 1
ATOM 1541 C C . GLU A 1 192 ? -16.228 -6.130 12.855 1.00 93.00 192 GLU A C 1
ATOM 1543 O O . GLU A 1 192 ? -17.263 -5.492 13.072 1.00 93.00 192 GLU A O 1
ATOM 1548 N N . LEU A 1 193 ? -15.028 -5.552 12.876 1.00 93.00 193 LEU A N 1
ATOM 1549 C CA . LEU A 1 193 ? -14.811 -4.127 13.094 1.00 93.00 193 LEU A CA 1
ATOM 1550 C C . LEU A 1 193 ? -14.411 -3.446 11.782 1.00 93.00 193 LEU A C 1
ATOM 1552 O O . LEU A 1 193 ? -13.279 -3.618 11.330 1.00 93.00 193 LEU A O 1
ATOM 1556 N N . PRO A 1 194 ? -15.300 -2.623 11.196 1.00 92.19 194 PRO A N 1
ATOM 1557 C CA . PRO A 1 194 ? -14.940 -1.706 10.121 1.00 92.19 194 PRO A CA 1
ATOM 1558 C C . PRO A 1 194 ? -13.934 -0.648 10.589 1.00 92.19 194 PRO A C 1
ATOM 1560 O O . PRO A 1 194 ? -13.841 -0.366 11.787 1.00 92.19 194 PRO A O 1
ATOM 1563 N N . LEU A 1 195 ? -13.290 0.025 9.628 1.00 94.31 195 LEU A N 1
ATOM 1564 C CA . LEU A 1 195 ? -12.266 1.060 9.829 1.00 94.31 195 LEU A CA 1
ATOM 1565 C C . LEU A 1 195 ? -12.453 1.924 11.090 1.00 94.31 195 LEU A C 1
ATOM 1567 O O . LEU A 1 195 ? -11.621 1.906 11.996 1.00 94.31 195 LEU A O 1
ATOM 1571 N N . LEU A 1 196 ? -13.543 2.700 11.151 1.00 95.38 196 LEU A N 1
ATOM 1572 C CA . LEU A 1 196 ? -13.747 3.672 12.230 1.00 95.38 196 LEU A CA 1
ATOM 1573 C C . LEU A 1 196 ? -13.900 2.991 13.592 1.00 95.38 196 LEU A C 1
ATOM 1575 O O . LEU A 1 196 ? -13.402 3.515 14.582 1.00 95.38 196 LEU A O 1
ATOM 1579 N N . ARG A 1 197 ? -14.533 1.813 13.649 1.00 95.19 197 ARG A N 1
ATOM 1580 C CA . ARG A 1 197 ? -14.685 1.065 14.903 1.00 95.19 197 ARG A CA 1
ATOM 1581 C C . ARG A 1 197 ? -13.365 0.462 15.371 1.00 95.19 197 ARG A C 1
ATOM 1583 O O . ARG A 1 197 ? -13.126 0.427 16.571 1.00 95.19 197 ARG A O 1
ATOM 1590 N N . SER A 1 198 ? -12.491 0.034 14.456 1.00 97.25 198 SER A N 1
ATOM 1591 C CA . SER A 1 198 ? -11.144 -0.428 14.819 1.00 97.25 198 SER A CA 1
ATOM 1592 C C . SER A 1 198 ? -10.340 0.682 15.501 1.00 97.25 198 SER A C 1
ATOM 1594 O O . SER A 1 198 ? -9.715 0.448 16.531 1.00 97.25 198 SER A O 1
ATOM 1596 N N . TYR A 1 199 ? -10.405 1.905 14.972 1.00 98.19 199 TYR A N 1
ATOM 1597 C CA . TYR A 1 199 ? -9.750 3.055 15.590 1.00 98.19 199 TYR A CA 1
ATOM 1598 C C . TYR A 1 199 ? -10.413 3.500 16.898 1.00 98.19 199 TYR A C 1
ATOM 1600 O O . TYR A 1 199 ? -9.710 3.780 17.863 1.00 98.19 199 TYR A O 1
ATOM 1608 N N . GLN A 1 200 ? -11.746 3.505 16.971 1.00 96.50 200 GLN A N 1
ATOM 1609 C CA . GLN A 1 200 ? -12.474 3.785 18.216 1.00 96.50 200 GLN A CA 1
ATOM 1610 C C . GLN A 1 200 ? -12.127 2.793 19.324 1.00 96.50 200 GLN A C 1
ATOM 1612 O O . GLN A 1 200 ? -12.019 3.191 20.478 1.00 96.50 200 GLN A O 1
ATOM 1617 N N . LEU A 1 201 ? -11.924 1.517 18.986 1.00 97.00 201 LEU A N 1
ATOM 1618 C CA . LEU A 1 201 ? -11.441 0.526 19.939 1.00 97.00 201 LEU A CA 1
ATOM 1619 C C . LEU A 1 201 ? -10.025 0.866 20.427 1.00 97.00 201 LEU A C 1
ATOM 1621 O O . LEU A 1 201 ? -9.774 0.804 21.626 1.00 97.00 201 LEU A O 1
ATOM 1625 N N . LEU A 1 202 ? -9.120 1.282 19.532 1.00 98.00 202 LEU A N 1
ATOM 1626 C CA . LEU A 1 202 ? -7.774 1.727 19.919 1.00 98.00 202 LEU A CA 1
ATOM 1627 C C . LEU A 1 202 ? -7.808 2.899 20.907 1.00 98.00 202 LEU A C 1
ATOM 1629 O O . LEU A 1 202 ? -7.008 2.915 21.836 1.00 98.00 202 LEU A O 1
ATOM 1633 N N . THR A 1 203 ? -8.758 3.834 20.778 1.00 97.25 203 THR A N 1
ATOM 1634 C CA . THR A 1 203 ? -8.886 4.943 21.743 1.00 97.25 203 THR A CA 1
ATOM 1635 C C . THR A 1 203 ? -9.344 4.497 23.134 1.00 97.25 203 THR A C 1
ATOM 1637 O O . THR A 1 203 ? -9.273 5.295 24.063 1.00 97.25 203 THR A O 1
ATOM 1640 N N . GLN A 1 204 ? -9.853 3.269 23.292 1.00 96.44 204 GLN A N 1
ATOM 1641 C CA . GLN A 1 204 ? -10.250 2.730 24.598 1.00 96.44 204 GLN A CA 1
ATOM 1642 C C . GLN A 1 204 ? -9.082 2.087 25.355 1.00 96.44 204 GLN A C 1
ATOM 1644 O O . GLN A 1 204 ? -9.206 1.814 26.548 1.00 96.44 204 GLN A O 1
ATOM 1649 N N . PHE A 1 205 ? -7.957 1.822 24.684 1.00 95.56 205 PHE A N 1
ATOM 1650 C CA . PHE A 1 205 ? -6.761 1.314 25.340 1.00 95.56 205 PHE A CA 1
ATOM 1651 C C . PHE A 1 205 ? -5.912 2.479 25.844 1.00 95.56 205 PHE A C 1
ATOM 1653 O O . PHE A 1 205 ? -5.373 3.267 25.066 1.00 95.56 205 PHE A O 1
ATOM 1660 N N . GLU A 1 206 ? -5.793 2.580 27.167 1.00 93.75 206 GLU A N 1
ATOM 1661 C CA . GLU A 1 206 ? -5.044 3.650 27.819 1.00 93.75 206 GLU A CA 1
ATOM 1662 C C . GLU A 1 206 ? -3.591 3.701 27.322 1.00 93.75 206 GLU A C 1
ATOM 1664 O O . GLU A 1 206 ? -2.883 2.691 27.290 1.00 93.75 206 GLU A O 1
ATOM 1669 N N . GLY A 1 207 ? -3.156 4.895 26.911 1.00 94.19 207 GLY A N 1
ATOM 1670 C CA . GLY A 1 207 ? -1.796 5.133 26.433 1.00 94.19 207 GLY A CA 1
ATOM 1671 C C . GLY A 1 207 ? -1.472 4.550 25.055 1.00 94.19 207 GLY A C 1
ATOM 1672 O O . GLY A 1 207 ? -0.297 4.523 24.697 1.00 94.19 207 GLY A O 1
ATOM 1673 N N . ASP A 1 208 ? -2.452 4.072 24.273 1.00 97.56 208 ASP A N 1
ATOM 1674 C CA . ASP A 1 208 ? -2.168 3.638 22.903 1.00 97.56 208 ASP A CA 1
ATOM 1675 C C . ASP A 1 208 ? -1.849 4.846 21.996 1.00 97.56 208 ASP A C 1
ATOM 1677 O O . ASP A 1 208 ? -2.729 5.684 21.767 1.00 97.56 208 ASP A O 1
ATOM 1681 N N . PRO A 1 209 ? -0.627 4.947 21.437 1.00 97.31 209 PRO A N 1
ATOM 1682 C CA . PRO A 1 209 ? -0.226 6.096 20.627 1.00 97.31 209 PRO A CA 1
ATOM 1683 C C . PRO A 1 209 ? -1.060 6.247 19.349 1.00 97.31 209 PRO A C 1
ATOM 1685 O O . PRO A 1 209 ? -1.367 7.367 18.940 1.00 97.31 209 PRO A O 1
ATOM 1688 N N . LEU A 1 210 ? -1.479 5.139 18.723 1.00 98.19 210 LEU A N 1
ATOM 1689 C CA . LEU A 1 210 ? -2.300 5.202 17.515 1.00 98.19 210 LEU A CA 1
ATOM 1690 C C . LEU A 1 210 ? -3.729 5.651 17.842 1.00 98.19 210 LEU A C 1
ATOM 1692 O O . LEU A 1 210 ? -4.298 6.460 17.108 1.00 98.19 210 LEU A O 1
ATOM 1696 N N . GLY A 1 211 ? -4.291 5.163 18.950 1.00 98.19 211 GLY A N 1
ATOM 1697 C CA . GLY A 1 211 ? -5.571 5.618 19.488 1.00 98.19 211 GLY A CA 1
ATOM 1698 C C . GLY A 1 211 ? -5.571 7.118 19.797 1.00 98.19 211 GLY A C 1
ATOM 1699 O O . GLY A 1 211 ? -6.459 7.838 19.339 1.00 98.19 211 GLY A O 1
ATOM 1700 N N . GLN A 1 212 ? -4.549 7.614 20.499 1.00 98.25 212 GLN A N 1
ATOM 1701 C CA . GLN A 1 212 ? -4.397 9.040 20.820 1.00 98.25 212 GLN A CA 1
ATOM 1702 C C . GLN A 1 212 ? -4.248 9.908 19.563 1.00 98.25 212 GLN A C 1
ATOM 1704 O O . GLN A 1 212 ? -4.929 10.928 19.417 1.00 98.25 212 GLN A O 1
ATOM 1709 N N . LEU A 1 213 ? -3.408 9.483 18.612 1.00 98.06 213 LEU A N 1
ATOM 1710 C CA . LEU A 1 213 ? -3.235 10.197 17.350 1.00 98.06 213 LEU A CA 1
ATOM 1711 C C . LEU A 1 213 ? -4.545 10.236 16.554 1.00 98.06 213 LEU A C 1
ATOM 1713 O O . LEU A 1 213 ? -4.918 11.294 16.042 1.00 98.06 213 LEU A O 1
ATOM 1717 N N . PHE A 1 214 ? -5.270 9.115 16.479 1.00 98.38 214 PHE A N 1
ATOM 1718 C CA . PHE A 1 214 ? -6.571 9.066 15.815 1.00 98.38 214 PHE A CA 1
ATOM 1719 C C . PHE A 1 214 ? -7.574 10.004 16.478 1.00 98.38 214 PHE A C 1
ATOM 1721 O O . PHE A 1 214 ? -8.217 10.774 15.774 1.00 98.38 214 PHE A O 1
ATOM 1728 N N . GLN A 1 215 ? -7.668 10.004 17.809 1.00 97.50 215 GLN A N 1
ATOM 1729 C CA . GLN A 1 215 ? -8.576 10.885 18.543 1.00 97.50 215 GLN A CA 1
ATOM 1730 C C . GLN A 1 215 ? -8.348 12.363 18.188 1.00 97.50 215 GLN A C 1
ATOM 1732 O O . GLN A 1 215 ? -9.306 13.103 17.975 1.00 97.50 215 GLN A O 1
ATOM 1737 N N . SER A 1 216 ? -7.088 12.782 18.022 1.00 96.88 216 SER A N 1
ATOM 1738 C CA . SER A 1 216 ? -6.748 14.155 17.618 1.00 96.88 216 SER A CA 1
ATOM 1739 C C . SER A 1 216 ? -7.123 14.506 16.165 1.00 96.88 216 SER A C 1
ATOM 1741 O O . SER A 1 216 ? -7.219 15.684 15.821 1.00 96.88 216 SER A O 1
ATOM 1743 N N . ARG A 1 217 ? -7.351 13.505 15.298 1.00 97.19 217 ARG A N 1
ATOM 1744 C CA . ARG A 1 217 ? -7.615 13.669 13.852 1.00 97.19 217 ARG A CA 1
ATOM 1745 C C . ARG A 1 217 ? -8.921 13.026 13.379 1.00 97.19 217 ARG A C 1
ATOM 1747 O O . ARG A 1 217 ? -9.186 12.999 12.178 1.00 97.19 217 ARG A O 1
ATOM 1754 N N . GLU A 1 218 ? -9.755 12.538 14.293 1.00 96.88 218 GLU A N 1
ATOM 1755 C CA . GLU A 1 218 ? -10.929 11.721 13.974 1.00 96.88 218 GLU A CA 1
ATOM 1756 C C . GLU A 1 218 ? -11.889 12.455 13.032 1.00 96.88 218 GLU A C 1
ATOM 1758 O O . GLU A 1 218 ? -12.295 11.903 12.009 1.00 96.88 218 GLU A O 1
ATOM 1763 N N . SER A 1 219 ? -12.214 13.715 13.333 1.00 96.75 219 SER A N 1
ATOM 1764 C CA . SER A 1 219 ? -13.098 14.536 12.496 1.00 96.75 219 SER A CA 1
ATOM 1765 C C . SER A 1 219 ? -12.539 14.735 11.088 1.00 96.75 219 SER A C 1
ATOM 1767 O O . SER A 1 219 ? -13.280 14.646 10.112 1.00 96.75 219 SER A O 1
ATOM 1769 N N . LEU A 1 220 ? -11.227 14.956 10.971 1.00 96.12 220 LEU A N 1
ATOM 1770 C CA . LEU A 1 220 ? -10.558 15.143 9.687 1.00 96.12 220 LEU A CA 1
ATOM 1771 C C . LEU A 1 220 ? -10.638 13.870 8.836 1.00 96.12 220 LEU A C 1
ATOM 1773 O O . LEU A 1 220 ? -11.039 13.935 7.676 1.00 96.12 220 LEU A O 1
ATOM 1777 N N . ILE A 1 221 ? -10.328 12.714 9.433 1.00 96.94 221 ILE A N 1
ATOM 1778 C CA . ILE A 1 221 ? -10.403 11.408 8.765 1.00 96.94 221 ILE A CA 1
ATOM 1779 C C . ILE A 1 221 ? -11.847 11.094 8.363 1.00 96.94 221 ILE A C 1
ATOM 1781 O O . ILE A 1 221 ? -12.092 10.716 7.220 1.00 96.94 221 ILE A O 1
ATOM 1785 N N . LYS A 1 222 ? -12.820 11.279 9.266 1.00 96.56 222 LYS A N 1
ATOM 1786 C CA . LYS A 1 222 ? -14.243 11.034 8.977 1.00 96.56 222 LYS A CA 1
ATOM 1787 C C . LYS A 1 222 ? -14.750 11.885 7.818 1.00 96.56 222 LYS A C 1
ATOM 1789 O O . LYS A 1 222 ? -15.467 11.368 6.965 1.00 96.56 222 LYS A O 1
ATOM 1794 N N . ASN A 1 223 ? -14.373 13.159 7.770 1.00 96.00 223 ASN A N 1
ATOM 1795 C CA . ASN A 1 223 ? -14.796 14.055 6.700 1.00 96.00 223 ASN A CA 1
ATOM 1796 C C . ASN A 1 223 ? -14.196 13.636 5.352 1.00 96.00 223 ASN A C 1
ATOM 1798 O O . ASN A 1 223 ? -14.919 13.576 4.358 1.00 96.00 223 ASN A O 1
ATOM 1802 N N . SER A 1 224 ? -12.914 13.256 5.303 1.00 96.19 224 SER A N 1
ATOM 1803 C CA . SER A 1 224 ? -12.287 12.837 4.044 1.00 96.19 224 SER A CA 1
ATOM 1804 C C . SER A 1 224 ? -12.801 11.496 3.505 1.00 96.19 224 SER A C 1
ATOM 1806 O O . SER A 1 224 ? -12.715 11.261 2.300 1.00 96.19 224 SER A O 1
ATOM 1808 N N . LEU A 1 225 ? -13.443 10.648 4.326 1.00 95.81 225 LEU A N 1
ATOM 1809 C CA . LEU A 1 225 ? -14.149 9.443 3.845 1.00 95.81 225 LEU A CA 1
ATOM 1810 C C . LEU A 1 225 ? -15.241 9.749 2.814 1.00 95.81 225 LEU A C 1
ATOM 1812 O O . LEU A 1 225 ? -15.534 8.897 1.974 1.00 95.81 225 LEU A O 1
ATOM 1816 N N . GLN A 1 226 ? -15.818 10.955 2.830 1.00 95.19 226 GLN A N 1
ATOM 1817 C CA . GLN A 1 226 ? -16.835 11.358 1.857 1.00 95.19 226 GLN A CA 1
ATOM 1818 C C . GLN A 1 226 ? -16.306 11.336 0.418 1.00 95.19 226 GLN A C 1
ATOM 1820 O O . GLN A 1 226 ? -17.052 10.973 -0.491 1.00 95.19 226 GLN A O 1
ATOM 1825 N N . ILE A 1 227 ? -15.016 11.636 0.215 1.00 94.69 227 ILE A N 1
ATOM 1826 C CA . ILE A 1 227 ? -14.365 11.592 -1.101 1.00 94.69 227 ILE A CA 1
ATOM 1827 C C . ILE A 1 227 ? -14.469 10.195 -1.711 1.00 94.69 227 ILE A C 1
ATOM 1829 O O . ILE A 1 227 ? -14.941 10.056 -2.838 1.00 94.69 227 ILE A O 1
ATOM 1833 N N . ARG A 1 228 ? -14.082 9.166 -0.945 1.00 93.19 228 ARG A N 1
ATOM 1834 C CA . ARG A 1 228 ? -14.192 7.762 -1.360 1.00 93.19 228 ARG A CA 1
ATOM 1835 C C . ARG A 1 228 ? -15.646 7.341 -1.485 1.00 93.19 228 ARG A C 1
ATOM 1837 O O . ARG A 1 228 ? -16.000 6.729 -2.479 1.00 93.19 228 ARG A O 1
ATOM 1844 N N . ASN A 1 229 ? -16.486 7.654 -0.499 1.00 95.25 229 ASN A N 1
ATOM 1845 C CA . ASN A 1 229 ? -17.876 7.193 -0.486 1.00 95.25 229 ASN A CA 1
ATOM 1846 C C . ASN A 1 229 ? -18.670 7.702 -1.696 1.00 95.25 229 ASN A C 1
ATOM 1848 O O . ASN A 1 229 ? -19.537 6.987 -2.189 1.00 95.25 229 ASN A O 1
ATOM 1852 N N . ALA A 1 230 ? -18.350 8.900 -2.192 1.00 94.69 230 ALA A N 1
ATOM 1853 C CA . ALA A 1 230 ? -18.946 9.460 -3.399 1.00 94.69 230 ALA A CA 1
ATOM 1854 C C . ALA A 1 230 ? -18.416 8.838 -4.707 1.00 94.69 230 ALA A C 1
ATOM 1856 O O . ALA A 1 230 ? -18.985 9.117 -5.766 1.00 94.69 230 ALA A O 1
ATOM 1857 N N . SER A 1 231 ? -17.353 8.028 -4.660 1.00 95.88 231 SER A N 1
ATOM 1858 C CA . SER A 1 231 ? -16.708 7.442 -5.837 1.00 95.88 231 SER A CA 1
ATOM 1859 C C . SER A 1 231 ? -17.313 6.111 -6.276 1.00 95.88 231 SER A C 1
ATOM 1861 O O . SER A 1 231 ? -18.002 5.434 -5.504 1.00 95.88 231 SER A O 1
ATOM 1863 N N . LEU A 1 232 ? -17.058 5.751 -7.540 1.00 93.94 232 LEU A N 1
ATOM 1864 C CA . LEU A 1 232 ? -17.602 4.553 -8.188 1.00 93.94 232 LEU A CA 1
ATOM 1865 C C . LEU A 1 232 ? -17.171 3.252 -7.497 1.00 93.94 232 LEU A C 1
ATOM 1867 O O . LEU A 1 232 ? -17.937 2.297 -7.448 1.00 93.94 232 LEU A O 1
ATOM 1871 N N . PHE A 1 233 ? -15.955 3.207 -6.945 1.00 88.88 233 PHE A N 1
ATOM 1872 C CA . PHE A 1 233 ? -15.429 2.028 -6.244 1.00 88.88 233 PHE A CA 1
ATOM 1873 C C . PHE A 1 233 ? -16.016 1.835 -4.838 1.00 88.88 233 PHE A C 1
ATOM 1875 O O . PHE A 1 233 ? -15.692 0.850 -4.173 1.00 88.88 233 PHE A O 1
ATOM 1882 N N . ALA A 1 234 ? -16.863 2.755 -4.372 1.00 92.25 234 ALA A N 1
ATOM 1883 C CA . ALA A 1 234 ? -17.563 2.634 -3.102 1.00 92.25 234 ALA A CA 1
ATOM 1884 C C . ALA A 1 234 ? -19.083 2.647 -3.303 1.00 92.25 234 ALA A C 1
ATOM 1886 O O . ALA A 1 234 ? -19.671 1.619 -3.629 1.00 92.25 234 ALA A O 1
ATOM 1887 N N . HIS A 1 235 ? -19.733 3.785 -3.058 1.00 92.56 235 HIS A N 1
ATOM 1888 C CA . HIS A 1 235 ? -21.194 3.879 -3.001 1.00 92.56 235 HIS A CA 1
ATOM 1889 C C . HIS A 1 235 ? -21.765 4.989 -3.889 1.00 92.56 235 HIS A C 1
ATOM 1891 O O . HIS A 1 235 ? -22.976 5.199 -3.888 1.00 92.56 235 HIS A O 1
ATOM 1897 N N . GLY A 1 236 ? -20.918 5.708 -4.629 1.00 95.19 236 GLY A N 1
ATOM 1898 C CA . GLY A 1 236 ? -21.331 6.803 -5.496 1.00 95.19 236 GLY A CA 1
ATOM 1899 C C . GLY A 1 236 ? -20.913 6.584 -6.944 1.00 95.19 236 GLY A C 1
ATOM 1900 O O . GLY A 1 236 ? -20.746 5.458 -7.399 1.00 95.19 236 GLY A O 1
ATOM 1901 N N . PHE A 1 237 ? -20.774 7.684 -7.682 1.00 96.19 237 PHE A N 1
ATOM 1902 C CA . PHE A 1 237 ? -20.512 7.678 -9.127 1.00 96.19 237 PHE A CA 1
ATOM 1903 C C . PHE A 1 237 ? -19.539 8.787 -9.568 1.00 96.19 237 PHE A C 1
ATOM 1905 O O . PHE A 1 237 ? -19.336 8.984 -10.764 1.00 96.19 237 PHE A O 1
ATOM 1912 N N . ARG A 1 238 ? -18.950 9.541 -8.627 1.00 96.12 238 ARG A N 1
ATOM 1913 C CA . ARG A 1 238 ? -18.047 10.665 -8.914 1.00 96.12 238 ARG A CA 1
ATOM 1914 C C . ARG A 1 238 ? -16.604 10.162 -9.067 1.00 96.12 238 ARG A C 1
ATOM 1916 O O . ARG A 1 238 ? -16.068 9.652 -8.087 1.00 96.12 238 ARG A O 1
ATOM 1923 N N . PRO A 1 239 ? -15.942 10.336 -10.223 1.00 96.94 239 PRO A N 1
ATOM 1924 C CA . PRO A 1 239 ? -14.512 10.056 -10.344 1.00 96.94 239 PRO A CA 1
ATOM 1925 C C . PRO A 1 239 ? -13.701 10.900 -9.358 1.00 96.94 239 PRO A C 1
ATOM 1927 O O . PRO A 1 239 ? -14.038 12.063 -9.114 1.00 96.94 239 PRO A O 1
ATOM 1930 N N . ILE A 1 240 ? -12.627 10.340 -8.811 1.00 97.94 240 ILE A N 1
ATOM 1931 C CA . ILE A 1 240 ? -11.744 11.078 -7.905 1.00 97.94 240 ILE A CA 1
ATOM 1932 C C . ILE A 1 240 ? -10.802 11.962 -8.725 1.00 97.94 240 ILE A C 1
ATOM 1934 O O . ILE A 1 240 ? -10.127 11.502 -9.646 1.00 97.94 240 ILE A O 1
ATOM 1938 N N . SER A 1 241 ? -10.755 13.249 -8.390 1.00 97.69 241 SER A N 1
ATOM 1939 C CA . SER A 1 241 ? -9.890 14.226 -9.050 1.00 97.69 241 SER A CA 1
ATOM 1940 C C . SER A 1 241 ? -8.503 14.313 -8.404 1.00 97.69 241 SER A C 1
ATOM 1942 O O . SER A 1 241 ? -8.279 13.858 -7.281 1.00 97.69 241 SER A O 1
ATOM 1944 N N . ARG A 1 242 ? -7.564 14.969 -9.095 1.00 98.00 242 ARG A N 1
ATOM 1945 C CA . ARG A 1 242 ? -6.237 15.270 -8.544 1.00 98.00 242 ARG A CA 1
ATOM 1946 C C . ARG A 1 242 ? -6.311 16.048 -7.214 1.00 98.00 242 ARG A C 1
ATOM 1948 O O . ARG A 1 242 ? -5.681 15.586 -6.267 1.00 98.00 242 ARG A O 1
ATOM 1955 N N . PRO A 1 243 ? -7.083 17.151 -7.077 1.00 98.12 243 PRO A N 1
ATOM 1956 C CA . PRO A 1 243 ? -7.217 17.847 -5.793 1.00 98.12 243 PRO A CA 1
ATOM 1957 C C . PRO A 1 243 ? -7.839 16.993 -4.685 1.00 98.12 243 PRO A C 1
ATOM 1959 O O . PRO A 1 243 ? -7.398 17.084 -3.541 1.00 98.12 243 PRO A O 1
ATOM 1962 N N . ASP A 1 244 ? -8.820 16.137 -5.010 1.00 97.88 244 ASP A N 1
ATOM 1963 C CA . ASP A 1 244 ? -9.367 15.190 -4.029 1.00 97.88 244 ASP A CA 1
ATOM 1964 C C . ASP A 1 244 ? -8.236 14.319 -3.448 1.00 97.88 244 ASP A C 1
ATOM 1966 O O . ASP A 1 244 ? -8.173 14.102 -2.241 1.00 97.88 244 ASP A O 1
ATOM 1970 N N . PHE A 1 245 ? -7.302 13.858 -4.286 1.00 98.19 245 PHE A N 1
ATOM 1971 C CA . PHE A 1 245 ? -6.154 13.084 -3.826 1.00 98.19 245 PHE A CA 1
ATOM 1972 C C . PHE A 1 245 ? -5.104 13.945 -3.102 1.00 98.19 245 PHE A C 1
ATOM 1974 O O . PHE A 1 245 ? -4.890 13.760 -1.907 1.00 98.19 245 PHE A O 1
ATOM 1981 N N . GLU A 1 246 ? -4.475 14.894 -3.799 1.00 97.62 246 GLU A N 1
ATOM 1982 C CA . GLU A 1 246 ? -3.295 15.638 -3.322 1.00 97.62 246 GLU A CA 1
ATOM 1983 C C . GLU A 1 246 ? -3.623 16.569 -2.145 1.00 97.62 246 GLU A C 1
ATOM 1985 O O . GLU A 1 246 ? -2.840 16.703 -1.210 1.00 97.62 246 GLU A O 1
ATOM 1990 N N . GLN A 1 247 ? -4.794 17.214 -2.149 1.00 97.12 247 GLN A N 1
ATOM 1991 C CA . GLN A 1 247 ? -5.142 18.203 -1.120 1.00 97.12 247 GLN A CA 1
ATOM 1992 C C . GLN A 1 247 ? -5.942 17.605 0.036 1.00 97.12 247 GLN A C 1
ATOM 1994 O O . GLN A 1 247 ? -5.967 18.203 1.112 1.00 97.12 247 GLN A O 1
ATOM 1999 N N . THR A 1 248 ? -6.580 16.444 -0.159 1.00 97.19 248 THR A N 1
ATOM 2000 C CA . THR A 1 248 ? -7.397 15.799 0.882 1.00 97.19 248 THR A CA 1
ATOM 2001 C C . THR A 1 248 ? -6.843 14.444 1.301 1.00 97.19 248 THR A C 1
ATOM 2003 O O . THR A 1 248 ? -6.525 14.258 2.470 1.00 97.19 248 THR A O 1
ATOM 2006 N N . ILE A 1 249 ? -6.722 13.461 0.410 1.00 98.12 249 ILE A N 1
ATOM 2007 C CA . ILE A 1 249 ? -6.305 12.108 0.824 1.00 98.12 249 ILE A CA 1
ATOM 2008 C C . ILE A 1 249 ? -4.847 12.071 1.292 1.00 98.12 249 ILE A C 1
ATOM 2010 O O . ILE A 1 249 ? -4.547 11.440 2.309 1.00 98.12 249 ILE A O 1
ATOM 2014 N N . GLU A 1 250 ? -3.953 12.778 0.607 1.00 97.25 250 GLU A N 1
ATOM 2015 C CA . GLU A 1 250 ? -2.538 12.829 0.965 1.00 97.25 250 GLU A CA 1
ATOM 2016 C C . GLU A 1 250 ? -2.309 13.560 2.294 1.00 97.25 250 GLU A C 1
ATOM 2018 O O . GLU A 1 250 ? -1.665 13.032 3.203 1.00 97.25 250 GLU A O 1
ATOM 2023 N N . THR A 1 251 ? -2.928 14.730 2.457 1.00 96.81 251 THR A N 1
ATOM 2024 C CA . THR A 1 251 ? -2.816 15.561 3.668 1.00 96.81 251 THR A CA 1
ATOM 2025 C C . THR A 1 251 ? -3.542 14.974 4.880 1.00 96.81 251 THR A C 1
ATOM 2027 O O . THR A 1 251 ? -3.215 15.331 6.013 1.00 96.81 251 THR A O 1
ATOM 2030 N N . THR A 1 252 ? -4.507 14.068 4.673 1.00 97.81 252 THR A N 1
ATOM 2031 C CA . THR A 1 252 ? -5.261 13.427 5.760 1.00 97.81 252 THR A CA 1
ATOM 2032 C C . THR A 1 252 ? -4.800 11.999 6.025 1.00 97.81 252 THR A C 1
ATOM 2034 O O . THR A 1 252 ? -4.162 11.755 7.046 1.00 97.81 252 THR A O 1
ATOM 2037 N N . TRP A 1 253 ? -5.102 11.040 5.147 1.00 98.19 253 TRP A N 1
ATOM 2038 C CA . TRP A 1 253 ? -4.872 9.616 5.407 1.00 98.19 253 TRP A CA 1
ATOM 2039 C C . TRP A 1 253 ? -3.404 9.240 5.300 1.00 98.19 253 TRP A C 1
ATOM 2041 O O . TRP A 1 253 ? -2.876 8.625 6.221 1.00 98.19 253 TRP A O 1
ATOM 2051 N N . ILE A 1 254 ? -2.741 9.612 4.199 1.00 97.62 254 ILE A N 1
ATOM 2052 C CA . ILE A 1 254 ? -1.331 9.253 3.981 1.00 97.62 254 ILE A CA 1
ATOM 2053 C C . ILE A 1 254 ? -0.480 9.906 5.067 1.00 97.62 254 ILE A C 1
ATOM 2055 O O . ILE A 1 254 ? 0.298 9.215 5.725 1.00 97.62 254 ILE A O 1
ATOM 2059 N N . ARG A 1 255 ? -0.703 11.198 5.336 1.00 97.19 255 ARG A N 1
ATOM 2060 C CA . ARG A 1 255 ? -0.003 11.899 6.412 1.00 97.19 255 ARG A CA 1
ATOM 2061 C C . ARG A 1 255 ? -0.276 11.300 7.791 1.00 97.19 255 ARG A C 1
ATOM 2063 O O . ARG A 1 255 ? 0.653 11.139 8.575 1.00 97.19 255 ARG A O 1
ATOM 2070 N N . PHE A 1 256 ? -1.522 10.935 8.095 1.00 98.25 256 PHE A N 1
ATOM 2071 C CA . PH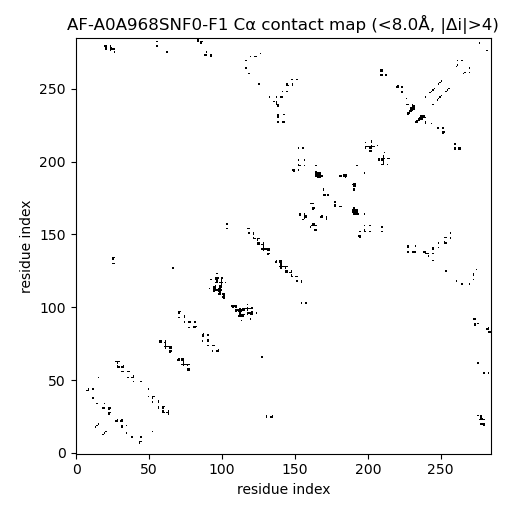E A 1 256 ? -1.852 10.246 9.344 1.00 98.25 256 PHE A CA 1
ATOM 2072 C C . PHE A 1 256 ? -1.127 8.907 9.483 1.00 98.25 256 PHE A C 1
ATOM 2074 O O . PHE A 1 256 ? -0.575 8.640 10.546 1.00 98.25 256 PHE A O 1
ATOM 2081 N N . ILE A 1 257 ? -1.080 8.094 8.425 1.00 97.81 257 ILE A N 1
ATOM 2082 C CA . ILE A 1 257 ? -0.367 6.814 8.450 1.00 97.81 257 ILE A CA 1
ATOM 2083 C C . ILE A 1 257 ? 1.137 7.043 8.640 1.00 97.81 257 ILE A C 1
ATOM 2085 O O . ILE A 1 257 ? 1.749 6.359 9.449 1.00 97.81 257 ILE A O 1
ATOM 2089 N N . GLN A 1 258 ? 1.738 8.016 7.953 1.00 95.75 258 GLN A N 1
ATOM 2090 C CA . GLN A 1 258 ? 3.162 8.340 8.108 1.00 95.75 258 GLN A CA 1
ATOM 2091 C C . GLN A 1 258 ? 3.507 8.791 9.534 1.00 95.75 258 GLN A C 1
ATOM 2093 O O . GLN A 1 258 ? 4.467 8.292 10.126 1.00 95.75 258 GLN A O 1
ATOM 2098 N N . ASP A 1 259 ? 2.705 9.692 10.105 1.00 95.62 259 ASP A N 1
ATOM 2099 C CA . ASP A 1 259 ? 2.899 10.169 11.477 1.00 95.62 259 ASP A CA 1
ATOM 2100 C C . ASP A 1 259 ? 2.688 9.020 12.486 1.00 95.62 259 ASP A C 1
ATOM 2102 O O . ASP A 1 259 ? 3.483 8.852 13.408 1.00 95.62 259 ASP A O 1
ATOM 2106 N N . ALA A 1 260 ? 1.683 8.163 12.268 1.00 96.50 260 ALA A N 1
ATOM 2107 C CA . ALA A 1 260 ? 1.453 6.965 13.076 1.00 96.50 260 ALA A CA 1
ATOM 2108 C C . ALA A 1 260 ? 2.631 5.986 13.029 1.00 96.50 260 ALA A C 1
ATOM 2110 O O . ALA A 1 260 ? 3.048 5.478 14.063 1.00 96.50 260 ALA A O 1
ATOM 2111 N N . LEU A 1 261 ? 3.180 5.708 11.844 1.00 95.12 261 LEU A N 1
ATOM 2112 C CA . LEU A 1 261 ? 4.338 4.823 11.699 1.00 95.12 261 LEU A CA 1
ATOM 2113 C C . LEU A 1 261 ? 5.572 5.393 12.403 1.00 95.12 261 LEU A C 1
ATOM 2115 O O . LEU A 1 261 ? 6.320 4.639 13.023 1.00 95.12 261 LEU A O 1
ATOM 2119 N N . THR A 1 262 ? 5.753 6.713 12.345 1.00 92.94 262 THR A N 1
ATOM 2120 C CA . THR A 1 262 ? 6.844 7.409 13.041 1.00 92.94 262 THR A CA 1
ATOM 2121 C C . THR A 1 262 ? 6.721 7.229 14.552 1.00 92.94 262 THR A C 1
ATOM 2123 O O . THR A 1 262 ? 7.693 6.849 15.200 1.00 92.94 262 THR A O 1
ATOM 2126 N N . GLU A 1 263 ? 5.519 7.423 15.094 1.00 93.31 263 GLU A N 1
ATOM 2127 C CA . GLU A 1 263 ? 5.234 7.261 16.521 1.00 93.31 263 GLU A CA 1
ATOM 2128 C C . GLU A 1 263 ? 5.363 5.798 16.987 1.00 93.31 263 GLU A C 1
ATOM 2130 O O . GLU A 1 263 ? 5.887 5.517 18.061 1.00 93.31 263 GLU A O 1
ATOM 2135 N N . LEU A 1 264 ? 4.905 4.841 16.173 1.00 93.94 264 LEU A N 1
ATOM 2136 C CA . LEU A 1 264 ? 4.844 3.424 16.545 1.00 93.94 264 LEU A CA 1
ATOM 2137 C C . LEU A 1 264 ? 6.186 2.694 16.445 1.00 93.94 264 LEU A C 1
ATOM 2139 O O . LEU A 1 264 ? 6.428 1.772 17.223 1.00 93.94 264 LEU A O 1
ATOM 2143 N N . VAL A 1 265 ? 7.018 3.053 15.465 1.00 91.00 265 VAL A N 1
ATOM 2144 C CA . VAL A 1 265 ? 8.294 2.370 15.187 1.00 91.00 265 VAL A CA 1
ATOM 2145 C C . VAL A 1 265 ? 9.482 3.161 15.744 1.00 91.00 265 VAL A C 1
ATOM 2147 O O . VAL A 1 265 ? 10.498 2.573 16.100 1.00 91.00 265 VAL A O 1
ATOM 2150 N N . GLY A 1 266 ? 9.355 4.483 15.872 1.00 81.00 266 GLY A N 1
ATOM 2151 C CA . GLY A 1 266 ? 10.444 5.380 16.244 1.00 81.00 266 GLY A CA 1
ATOM 2152 C C . GLY A 1 266 ? 11.354 5.720 15.058 1.00 81.00 266 GLY A C 1
ATOM 2153 O O . GLY A 1 266 ? 11.713 4.867 14.242 1.00 81.00 266 GLY A O 1
ATOM 2154 N N . SER A 1 267 ? 11.778 6.984 14.978 1.00 66.75 267 SER A N 1
ATOM 2155 C CA . SER A 1 267 ? 12.515 7.548 13.832 1.00 66.75 267 SER A CA 1
ATOM 2156 C C . SER A 1 267 ? 13.854 6.863 13.525 1.00 66.75 267 SER A C 1
ATOM 2158 O O . SER A 1 267 ? 14.361 6.980 12.417 1.00 66.75 267 SER A O 1
ATOM 2160 N N . SER A 1 268 ? 14.445 6.163 14.497 1.00 60.62 268 SER A N 1
ATOM 2161 C CA . SER A 1 268 ? 15.734 5.472 14.363 1.00 60.62 268 SER A CA 1
ATOM 2162 C C . SER A 1 268 ? 15.621 4.002 13.944 1.00 60.62 268 SER A C 1
ATOM 2164 O O . SER A 1 268 ? 16.637 3.400 13.600 1.00 60.62 268 SER A O 1
ATOM 2166 N N . GLN A 1 269 ? 14.421 3.409 13.981 1.0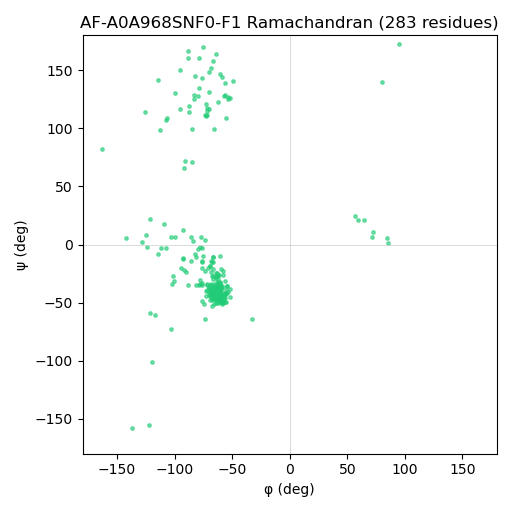0 58.38 269 GLN A N 1
ATOM 2167 C CA . GLN A 1 269 ? 14.210 1.978 13.721 1.00 58.38 269 GLN A CA 1
ATOM 2168 C C . GLN A 1 269 ? 13.393 1.684 12.463 1.00 58.38 269 GLN A C 1
ATOM 2170 O O . GLN A 1 269 ? 13.301 0.522 12.073 1.00 58.38 269 GLN A O 1
ATOM 2175 N N . ALA A 1 270 ? 12.819 2.696 11.813 1.00 54.62 270 ALA A N 1
ATOM 2176 C CA . ALA A 1 270 ? 12.135 2.523 10.540 1.00 54.62 270 ALA A CA 1
ATOM 2177 C C . ALA A 1 270 ? 13.161 2.595 9.394 1.00 54.62 270 ALA A C 1
ATOM 2179 O O . ALA A 1 270 ? 13.551 3.700 9.012 1.00 54.62 270 ALA A O 1
ATOM 2180 N N . PRO A 1 271 ? 13.637 1.469 8.820 1.00 58.25 271 PRO A N 1
ATOM 2181 C CA . PRO A 1 271 ? 14.290 1.546 7.523 1.00 58.25 271 PRO A CA 1
ATOM 2182 C C . PRO A 1 271 ? 13.300 2.178 6.543 1.00 58.25 271 PRO A C 1
ATOM 2184 O O . PRO A 1 271 ? 12.155 1.729 6.449 1.00 58.25 271 PRO A O 1
ATOM 2187 N N . GLU A 1 272 ? 13.737 3.219 5.838 1.00 73.75 272 GLU A N 1
ATOM 2188 C CA . GLU A 1 272 ? 12.926 3.864 4.810 1.00 73.75 272 GLU A CA 1
ATOM 2189 C C . GLU A 1 272 ? 12.451 2.802 3.812 1.00 73.75 272 GLU A C 1
ATOM 2191 O O . GLU A 1 272 ? 13.241 1.982 3.333 1.00 73.75 272 GLU A O 1
ATOM 2196 N N . ALA A 1 273 ? 11.140 2.754 3.574 1.00 90.44 273 ALA A N 1
ATOM 2197 C CA . ALA A 1 273 ? 10.548 1.827 2.626 1.00 90.44 273 ALA A CA 1
ATOM 2198 C C . ALA A 1 273 ? 10.908 2.297 1.206 1.00 90.44 273 ALA A C 1
ATOM 2200 O O . ALA A 1 273 ? 10.437 3.361 0.796 1.00 90.44 273 ALA A O 1
ATOM 2201 N N . PRO A 1 274 ? 11.748 1.559 0.455 1.00 94.12 274 PRO A N 1
ATOM 2202 C CA . PRO A 1 274 ? 12.181 1.994 -0.863 1.00 94.12 274 PRO A CA 1
ATOM 2203 C C . PRO A 1 274 ? 11.020 1.922 -1.858 1.00 94.12 274 PRO A C 1
ATOM 2205 O O . PRO A 1 274 ? 10.347 0.895 -1.970 1.00 94.12 274 PRO A O 1
ATOM 2208 N N . GLN A 1 275 ? 10.814 2.999 -2.614 1.00 95.56 275 GLN A N 1
ATOM 2209 C CA . GLN A 1 275 ? 9.931 2.976 -3.777 1.00 95.56 275 GLN A CA 1
ATOM 2210 C C . GLN A 1 275 ? 10.544 2.103 -4.886 1.00 95.56 275 GLN A C 1
ATOM 2212 O O . GLN A 1 275 ? 11.765 1.973 -4.985 1.00 95.56 275 GLN A O 1
ATOM 2217 N N . LEU A 1 276 ? 9.694 1.507 -5.729 1.00 96.12 276 LEU A N 1
ATOM 2218 C CA . LEU A 1 276 ? 10.161 0.787 -6.911 1.00 96.12 276 LEU A CA 1
ATOM 2219 C C . LEU A 1 276 ? 10.923 1.741 -7.850 1.00 96.12 276 LEU A C 1
ATOM 2221 O O . LEU A 1 276 ? 10.595 2.930 -7.922 1.00 96.12 276 LEU A O 1
ATOM 2225 N N . PRO A 1 277 ? 11.940 1.251 -8.568 1.00 92.62 277 PRO A N 1
ATOM 2226 C CA . PRO A 1 277 ? 12.778 2.119 -9.374 1.00 92.62 277 PRO A CA 1
ATOM 2227 C C . PRO A 1 277 ? 12.073 2.537 -10.666 1.00 92.62 277 PRO A C 1
ATOM 2229 O O . PRO A 1 277 ? 11.370 1.745 -11.303 1.00 92.62 277 PRO A O 1
ATOM 2232 N N . THR A 1 278 ? 12.314 3.783 -11.065 1.00 91.38 278 THR A N 1
ATOM 2233 C CA . THR A 1 278 ? 11.775 4.416 -12.281 1.00 91.38 278 THR A CA 1
ATOM 2234 C C . THR A 1 278 ? 12.828 4.594 -13.374 1.00 91.38 278 THR A C 1
ATOM 2236 O O . THR A 1 278 ? 12.499 5.022 -14.478 1.00 91.38 278 THR A O 1
ATOM 2239 N N . GLN A 1 279 ? 14.085 4.226 -13.102 1.00 88.81 279 GLN A N 1
ATOM 2240 C CA . GLN A 1 279 ? 15.195 4.322 -14.048 1.00 88.81 279 GLN A CA 1
ATOM 2241 C C . GLN A 1 279 ? 15.895 2.963 -14.201 1.00 88.81 279 GLN A C 1
ATOM 2243 O O . GLN A 1 279 ? 16.509 2.483 -13.248 1.00 88.81 279 GLN A O 1
ATOM 2248 N N . PRO A 1 280 ? 15.830 2.325 -15.386 1.00 85.00 280 PRO A N 1
ATOM 2249 C CA . PRO A 1 280 ? 16.481 1.036 -15.620 1.00 85.00 280 PRO A CA 1
ATOM 2250 C C . PRO A 1 280 ? 18.006 1.044 -15.470 1.00 85.00 280 PRO A C 1
ATOM 2252 O O . PRO A 1 280 ? 18.588 0.003 -15.180 1.00 85.00 280 PRO A O 1
ATOM 2255 N N . ASP A 1 281 ? 18.671 2.184 -15.668 1.00 82.38 281 ASP A N 1
ATOM 2256 C CA . ASP A 1 281 ? 20.136 2.262 -15.595 1.00 82.38 281 ASP A CA 1
ATOM 2257 C C . ASP A 1 281 ? 20.671 2.039 -14.173 1.00 82.38 281 ASP A C 1
ATOM 2259 O O . ASP A 1 281 ? 21.756 1.484 -13.998 1.00 82.38 281 ASP A O 1
ATOM 2263 N N . GLU A 1 282 ? 19.872 2.359 -13.152 1.00 82.44 282 GLU A N 1
ATOM 2264 C CA . GLU A 1 282 ? 20.199 2.085 -11.749 1.00 82.44 282 GLU A CA 1
ATOM 2265 C C . GLU A 1 282 ? 20.235 0.581 -11.436 1.00 82.44 282 GLU A C 1
ATOM 2267 O O . GLU A 1 282 ? 20.760 0.166 -10.407 1.00 82.44 282 GLU A O 1
ATOM 2272 N N . TRP A 1 283 ? 19.688 -0.268 -12.313 1.00 85.06 283 TRP A N 1
ATOM 2273 C CA . TRP A 1 283 ? 19.568 -1.709 -12.069 1.00 85.06 283 TRP A CA 1
ATOM 2274 C C . TRP A 1 283 ? 20.870 -2.467 -12.322 1.00 85.06 283 TRP A C 1
ATOM 2276 O O . TRP A 1 283 ? 20.927 -3.677 -12.107 1.00 85.06 283 TRP A O 1
ATOM 2286 N N . PHE A 1 284 ? 21.900 -1.772 -12.801 1.00 80.44 284 PHE A N 1
ATOM 2287 C CA . PHE A 1 284 ? 23.214 -2.326 -13.115 1.00 80.44 284 PHE A CA 1
ATOM 2288 C C . PHE A 1 284 ? 24.319 -1.823 -12.176 1.00 80.44 284 PHE A C 1
ATOM 2290 O O . PHE A 1 284 ? 25.460 -2.263 -12.323 1.00 80.44 284 PHE A O 1
ATOM 2297 N N . LEU A 1 285 ? 23.982 -0.919 -11.247 1.00 65.62 285 LEU A N 1
ATOM 2298 C CA . LEU A 1 285 ? 24.878 -0.293 -10.268 1.00 65.62 285 LEU A CA 1
ATOM 2299 C C . LEU A 1 285 ? 24.796 -0.997 -8.901 1.00 65.62 285 LEU A C 1
ATOM 2301 O O . LEU A 1 285 ? 25.868 -1.230 -8.305 1.00 65.62 285 LEU A O 1
#

Mean predicted aligned error: 4.92 Å